Protein AF-0000000077739105 (afdb_homodimer)

Radius of gyration: 24.82 Å; Cα contacts (8 Å, |Δi|>4): 655; chains: 2; bounding box: 40×82×51 Å

Solvent-accessible surface area (backbone atoms only — not comparable to full-atom values): 17088 Å² total; per-residue (Å²): 108,71,56,60,54,50,58,71,55,32,76,40,46,65,47,76,43,49,48,67,56,49,52,49,52,52,51,45,43,70,76,41,66,85,73,63,74,77,61,69,24,71,44,23,32,34,39,35,37,32,40,46,65,91,48,35,47,58,47,50,42,57,53,51,58,24,31,57,45,26,31,34,38,38,38,33,68,50,75,56,76,85,57,73,64,84,69,83,60,64,72,83,64,76,48,70,36,33,50,70,26,31,31,34,39,34,37,45,73,34,65,47,62,68,50,50,45,43,53,52,48,52,49,33,58,48,16,42,51,25,40,36,42,35,33,34,53,60,63,91,44,42,60,61,44,29,56,46,46,51,57,55,38,46,44,36,27,42,10,36,62,28,20,38,42,78,82,107,71,50,57,55,51,59,71,55,33,76,39,45,65,47,75,44,48,48,66,58,48,52,50,51,51,52,43,43,71,76,34,65,92,57,66,73,78,60,69,24,71,46,23,32,35,40,35,38,33,41,46,64,90,49,36,47,56,47,50,43,58,54,51,58,24,31,57,46,26,31,33,39,38,38,33,68,48,77,58,76,85,58,74,64,84,69,82,59,66,72,82,64,77,46,70,35,33,52,71,28,31,30,33,39,32,37,46,74,34,66,49,63,67,50,51,46,42,53,53,48,52,48,33,58,48,16,43,51,23,40,36,40,37,33,35,54,58,64,91,45,42,59,62,42,30,54,48,46,52,57,55,39,47,45,38,26,43,11,36,62,27,20,38,42,78,82

InterPro domains:
  IPR006566 FBD domain [PF08387] (92-135)
  IPR006566 FBD domain [SM00579] (96-167)
  IPR050232 F-box/LRR-repeat protein 13/AtMIF1-like [PTHR31900] (2-160)

Foldseek 3Di:
DVQVVLVVCLQDQAEEEEQVNLVVVVVCCVVPVPDHQRAASARHAEYEYEYELQCCLPSVQSVVLSYLAHAEYEYEYDDPVVVVDPRQHDHDDHHPSLAPHYQYYEYAPQAADRSSVRVLLNSQVRRANHQEYEYAYDYDDVVSVVVRVVSSVPHHGNYPNYDYHYD/DVLVVLVVCLQDQAEEEEQVNLVVVVVCCVVPVVPRQRAASARHQYYEYEYELQCCLPSVQSVVLSYLAHAEYEYEYDDPVVPVDPRAHDHDDHHPSLAPHYQYYEYAPQAADRSSVRVLLNSQVRRANHQEYEYAYDYDDVVSVVVRVVSSVPHHGNYPNYDYHYD

pLDDT: mean 89.95, std 10.49, range [52.28, 98.69]

Secondary structure (DSSP, 8-state):
-HHHHHHHTTT-SEEEE-HHHHHHHHHHHHH-TTT-PPPP-TT--EEEEEEEGGGHHHHHHHHHTT-TT--EEEEEEE--TT--S----------THHHHS--EEEEEEE--HHHHHHHHHHHHHH-TT--EEEEEE----HHHHHHHHHHHHTS--SSTT-EEEE-/-HHHHHHHTTT-SEEEE-HHHHHHHHHHHHHSTTS-PPPP-TT--EEEEEEEGGGHHHHHHHHHHT-TT--EEEEEEE--TT--S----------THHHHS--EEEEEEE--HHHHHHHHHHHHHH-TT--EEEEEE----HHHHHHHHHHHHTS--SSTT-EEEE-

Nearest PDB structures (foldseek):
  8swf-assembly1_F  TM=5.389E-01  e=2.810E-01  Homo sapiens
  7xe0-assembly1_I  TM=4.201E-01  e=3.058E+00  Triticum monococcum
  6xh9-assembly1_A-2  TM=2.964E-01  e=3.642E+00  Staphylococcus aureus
  7vtq-assembly1_B  TM=5.062E-01  e=5.999E-01  Mus musculus
  8swf-assembly1_F  TM=5.186E-01  e=9.087E-01  Homo sapiens

Structure (mmCIF, N/CA/C/O backbone):
data_AF-0000000077739105-model_v1
#
loop_
_entity.id
_entity.type
_entity.pdbx_description
1 polymer 'FBD-associated F-box protein At5g22730-like'
#
loop_
_atom_site.group_PDB
_atom_site.id
_atom_site.type_symbol
_atom_site.label_atom_id
_atom_site.label_alt_id
_atom_site.label_comp_id
_atom_site.label_asym_id
_atom_site.label_entity_id
_atom_site.label_seq_id
_atom_site.pdbx_PDB_ins_code
_atom_site.Cartn_x
_atom_site.Cartn_y
_atom_site.Cartn_z
_atom_site.occupancy
_atom_site.B_iso_or_equiv
_atom_site.auth_seq_id
_atom_site.auth_comp_id
_atom_site.auth_asym_id
_atom_site.auth_atom_id
_atom_site.pdbx_PDB_model_num
ATOM 1 N N . MET A 1 1 ? -12.203 38.344 17.828 1 69.5 1 MET A N 1
ATOM 2 C CA . MET A 1 1 ? -11.781 38.938 16.562 1 69.5 1 MET A CA 1
ATOM 3 C C . MET A 1 1 ? -11.375 37.875 15.57 1 69.5 1 MET A C 1
ATOM 5 O O . MET A 1 1 ? -11.961 37.781 14.492 1 69.5 1 MET A O 1
ATOM 9 N N . VAL A 1 2 ? -10.555 37.031 15.906 1 73.81 2 VAL A N 1
ATOM 10 C CA . VAL A 1 2 ? -10.102 36 14.984 1 73.81 2 VAL A CA 1
ATOM 11 C C . VAL A 1 2 ? -11.258 35.062 14.641 1 73.81 2 VAL A C 1
ATOM 13 O O . VAL A 1 2 ? -11.477 34.75 13.469 1 73.81 2 VAL A O 1
ATOM 16 N N . ARG A 1 3 ? -12.094 34.844 15.555 1 75.19 3 ARG A N 1
ATOM 17 C CA . ARG A 1 3 ? -13.258 33.969 15.375 1 75.19 3 ARG A CA 1
ATOM 18 C C . ARG A 1 3 ? -14.25 34.594 14.398 1 75.19 3 ARG A C 1
ATOM 20 O O . ARG A 1 3 ? -14.836 33.875 13.57 1 75.19 3 ARG A O 1
ATOM 27 N N . ASP A 1 4 ? -14.453 35.875 14.547 1 79.12 4 ASP A N 1
ATOM 28 C CA . ASP A 1 4 ? -15.391 36.562 13.656 1 79.12 4 ASP A CA 1
ATOM 29 C C . ASP A 1 4 ? -14.93 36.5 12.203 1 79.12 4 ASP A C 1
ATOM 31 O O . ASP A 1 4 ? -15.75 36.344 11.297 1 79.12 4 ASP A O 1
ATOM 35 N N . PHE A 1 5 ? -13.641 36.656 12.094 1 81.69 5 PHE A N 1
ATOM 36 C CA . PHE A 1 5 ? -13.086 36.531 10.75 1 81.69 5 PHE A CA 1
ATOM 37 C C . PHE A 1 5 ? -13.359 35.156 10.148 1 81.69 5 PHE A C 1
ATOM 39 O O . PHE A 1 5 ? -13.898 35.062 9.039 1 81.69 5 PHE A O 1
ATOM 46 N N . PHE A 1 6 ? -13.109 34.125 10.852 1 84 6 PHE A N 1
ATOM 47 C CA . PHE A 1 6 ? -13.25 32.781 10.336 1 84 6 PHE A CA 1
ATOM 48 C C . PHE A 1 6 ? -14.719 32.406 10.141 1 84 6 PHE A C 1
ATOM 50 O O . PHE A 1 6 ? -15.062 31.688 9.211 1 84 6 PHE A O 1
ATOM 57 N N . ASN A 1 7 ? -15.586 32.969 10.906 1 82.88 7 ASN A N 1
ATOM 58 C CA . ASN A 1 7 ? -17.016 32.781 10.711 1 82.88 7 ASN A CA 1
ATOM 59 C C . ASN A 1 7 ? -17.516 33.406 9.414 1 82.88 7 ASN A C 1
ATOM 61 O O . ASN A 1 7 ? -18.375 32.844 8.734 1 82.88 7 ASN A O 1
ATOM 65 N N . SER A 1 8 ? -16.875 34.469 9.078 1 85.06 8 SER A N 1
ATOM 66 C CA . SER A 1 8 ? -17.297 35.188 7.895 1 85.06 8 SER A CA 1
ATOM 67 C C . SER A 1 8 ? -16.922 34.469 6.613 1 85.06 8 SER A C 1
ATOM 69 O O . SER A 1 8 ? -17.578 34.625 5.578 1 85.06 8 SER A O 1
ATOM 71 N N . ILE A 1 9 ? -15.93 33.594 6.707 1 86.19 9 ILE A N 1
ATOM 72 C CA . ILE A 1 9 ? -15.492 32.906 5.492 1 86.19 9 ILE A CA 1
ATOM 73 C C . ILE A 1 9 ? -15.891 31.422 5.555 1 86.19 9 ILE A C 1
ATOM 75 O O . ILE A 1 9 ? -15.367 30.609 4.801 1 86.19 9 ILE A O 1
ATOM 79 N N . SER A 1 10 ? -16.75 31.109 6.441 1 82.81 10 SER A N 1
ATOM 80 C CA . SER A 1 10 ? -17.109 29.719 6.668 1 82.81 10 SER A CA 1
ATOM 81 C C . SER A 1 10 ? -17.875 29.141 5.48 1 82.81 10 SER A C 1
ATOM 83 O O . SER A 1 10 ? -18.016 27.922 5.359 1 82.81 10 SER A O 1
ATOM 85 N N . GLY A 1 11 ? -18.219 29.922 4.496 1 86 11 GLY A N 1
ATOM 86 C CA . GLY A 1 11 ? -19.016 29.484 3.363 1 86 11 GLY A CA 1
ATOM 87 C C . GLY A 1 11 ? -18.172 29.125 2.15 1 86 11 GLY A C 1
ATOM 88 O O . GLY A 1 11 ? -18.719 28.672 1.133 1 86 11 GLY A O 1
ATOM 89 N N . VAL A 1 12 ? -16.875 29.234 2.24 1 91.31 12 VAL A N 1
ATOM 90 C CA . VAL A 1 12 ? -16 29 1.094 1 91.31 12 VAL A CA 1
ATOM 91 C C . VAL A 1 12 ? -15.883 27.484 0.844 1 91.31 12 VAL A C 1
ATOM 93 O O . VAL A 1 12 ? -16.156 26.688 1.737 1 91.31 12 VAL A O 1
ATOM 96 N N . SER A 1 13 ? -15.633 27.156 -0.399 1 95.38 13 SER A N 1
ATOM 97 C CA . SER A 1 13 ? -15.5 25.75 -0.764 1 95.38 13 SER A CA 1
ATOM 98 C C . SER A 1 13 ? -14.039 25.359 -0.902 1 95.38 13 SER A C 1
ATOM 100 O O . SER A 1 13 ? -13.711 24.172 -0.891 1 95.38 13 SER A O 1
ATOM 102 N N . GLU A 1 14 ? -13.188 26.328 -1.132 1 97.44 14 GLU A N 1
ATOM 103 C CA . GLU A 1 14 ? -11.75 26.125 -1.209 1 97.44 14 GLU A CA 1
ATOM 104 C C . GLU A 1 14 ? -11 27.078 -0.286 1 97.44 14 GLU A C 1
ATOM 106 O O . GLU A 1 14 ? -11.359 28.266 -0.184 1 97.44 14 GLU A O 1
ATOM 111 N N . MET A 1 15 ? -9.992 26.578 0.363 1 96.19 15 MET A N 1
ATOM 112 C CA . MET A 1 15 ? -9.25 27.406 1.312 1 96.19 15 MET A CA 1
ATOM 113 C C . MET A 1 15 ? -7.758 27.109 1.245 1 96.19 15 MET A C 1
ATOM 115 O O . MET A 1 15 ? -7.355 25.984 0.968 1 96.19 15 MET A O 1
ATOM 119 N N . LYS A 1 16 ? -7.012 28.141 1.376 1 97 16 LYS A N 1
ATOM 120 C CA . LYS A 1 16 ? -5.566 28.031 1.561 1 97 16 LYS A CA 1
ATOM 121 C C . LYS A 1 16 ? -5.133 28.672 2.879 1 97 16 LYS A C 1
ATOM 123 O O . LYS A 1 16 ? -5.504 29.797 3.18 1 97 16 LYS A O 1
ATOM 128 N N . ILE A 1 17 ? -4.363 27.938 3.697 1 95.62 17 ILE A N 1
ATOM 129 C CA . ILE A 1 17 ? -3.904 28.438 4.988 1 95.62 17 ILE A CA 1
ATOM 130 C C . ILE A 1 17 ? -2.379 28.5 5.004 1 95.62 17 ILE A C 1
ATOM 132 O O . ILE A 1 17 ? -1.707 27.5 4.762 1 95.62 17 ILE A O 1
ATOM 136 N N . SER A 1 18 ? -1.867 29.625 5.262 1 94.19 18 SER A N 1
ATOM 137 C CA . SER A 1 18 ? -0.423 29.828 5.246 1 94.19 18 SER A CA 1
ATOM 138 C C . SER A 1 18 ? 0.219 29.328 6.539 1 94.19 18 SER A C 1
ATOM 140 O O . SER A 1 18 ? -0.47 29.125 7.539 1 94.19 18 SER A O 1
ATOM 142 N N . LEU A 1 19 ? 1.538 29.312 6.496 1 93.81 19 LEU A N 1
ATOM 143 C CA . LEU A 1 19 ? 2.322 28.953 7.672 1 93.81 19 LEU A CA 1
ATOM 144 C C . LEU A 1 19 ? 2.104 29.969 8.797 1 93.81 19 LEU A C 1
ATOM 146 O O . LEU A 1 19 ? 1.965 29.578 9.961 1 93.81 19 LEU A O 1
ATOM 150 N N . TYR A 1 20 ? 2.016 31.219 8.414 1 91.19 20 TYR A N 1
ATOM 151 C CA . TYR A 1 20 ? 1.845 32.281 9.391 1 91.19 20 TYR A CA 1
ATOM 152 C C . TYR A 1 20 ? 0.516 32.156 10.125 1 91.19 20 TYR A C 1
ATOM 154 O O . TYR A 1 20 ? 0.448 32.344 11.336 1 91.19 20 TYR A O 1
ATOM 162 N N . THR A 1 21 ? -0.479 31.859 9.367 1 91.06 21 THR A N 1
ATOM 163 C CA . THR A 1 21 ? -1.791 31.672 9.984 1 91.06 21 THR A CA 1
ATOM 164 C C . THR A 1 21 ? -1.784 30.5 10.945 1 91.06 21 THR A C 1
ATOM 166 O O . THR A 1 21 ? -2.344 30.578 12.039 1 91.06 21 THR A O 1
ATOM 169 N N . ILE A 1 22 ? -1.157 29.375 10.625 1 92.12 22 ILE A N 1
ATOM 170 C CA . ILE A 1 22 ? -1.061 28.203 11.484 1 92.12 22 ILE A CA 1
ATOM 171 C C . ILE A 1 22 ? -0.322 28.562 12.766 1 92.12 22 ILE A C 1
ATOM 173 O O . ILE A 1 22 ? -0.75 28.188 13.859 1 92.12 22 ILE A O 1
ATOM 177 N N . GLU A 1 23 ? 0.735 29.297 12.672 1 88.94 23 GLU A N 1
ATOM 178 C CA . GLU A 1 23 ? 1.506 29.703 13.844 1 88.94 23 GLU A CA 1
ATOM 179 C C . GLU A 1 23 ? 0.686 30.625 14.75 1 88.94 23 GLU A C 1
ATOM 181 O O . GLU A 1 23 ? 0.76 30.516 15.977 1 88.94 23 GLU A O 1
ATOM 186 N N . PHE A 1 24 ? 0.032 31.469 14.07 1 88.69 24 PHE A N 1
ATOM 187 C CA . PHE A 1 24 ? -0.846 32.344 14.828 1 88.69 24 PHE A CA 1
ATOM 188 C C . PHE A 1 24 ? -1.885 31.562 15.602 1 88.69 24 PHE A C 1
ATOM 190 O O . PHE A 1 24 ? -2.096 31.797 16.797 1 88.69 24 PHE A O 1
ATOM 197 N N . LEU A 1 25 ? -2.543 30.594 14.961 1 88.19 25 LEU A N 1
ATOM 198 C CA . LEU A 1 25 ? -3.557 29.766 15.602 1 88.19 25 LEU A CA 1
ATOM 199 C C . LEU A 1 25 ? -2.955 28.953 16.734 1 88.19 25 LEU A C 1
ATOM 201 O O . LEU A 1 25 ? -3.58 28.797 17.797 1 88.19 25 LEU A O 1
ATOM 205 N N . ASP A 1 26 ? -1.801 28.453 16.547 1 88.38 26 ASP A N 1
ATOM 206 C CA . ASP A 1 26 ? -1.108 27.688 17.578 1 88.38 26 ASP A CA 1
ATOM 207 C C . ASP A 1 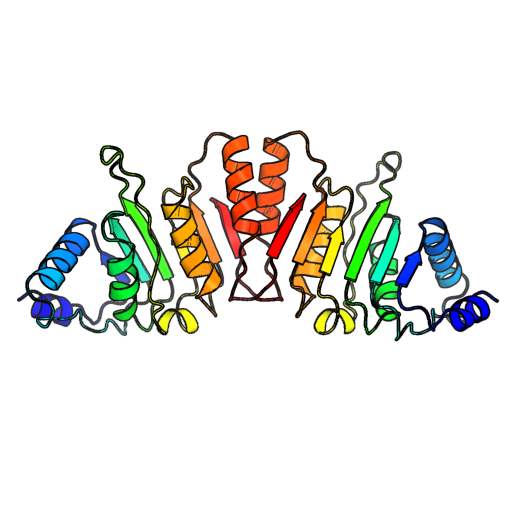26 ? -0.849 28.547 18.812 1 88.38 26 ASP A C 1
ATOM 209 O O . ASP A 1 26 ? -1.105 28.109 19.938 1 88.38 26 ASP A O 1
ATOM 213 N N . ASN A 1 27 ? -0.314 29.75 18.594 1 86.25 27 ASN A N 1
ATOM 214 C CA . ASN A 1 27 ? -0.04 30.672 19.688 1 86.25 27 ASN A CA 1
ATOM 215 C C . ASN A 1 27 ? -1.314 31.031 20.453 1 86.25 27 ASN A C 1
ATOM 217 O O . ASN A 1 27 ? -1.321 31.062 21.672 1 86.25 27 ASN A O 1
ATOM 221 N N . ASN A 1 28 ? -2.316 31.297 19.703 1 83.88 28 ASN A N 1
ATOM 222 C CA . ASN A 1 28 ? -3.596 31.641 20.312 1 83.88 28 ASN A CA 1
ATOM 223 C C . ASN A 1 28 ? -4.141 30.484 21.156 1 83.88 28 ASN A C 1
ATOM 225 O O . ASN A 1 28 ? -4.664 30.719 22.25 1 83.88 28 ASN A O 1
ATOM 229 N N . ASN A 1 29 ? -4.059 29.266 20.672 1 80.44 29 ASN A N 1
ATOM 230 C CA . ASN A 1 29 ? -4.523 28.094 21.406 1 80.44 29 ASN A CA 1
ATOM 231 C C . ASN A 1 29 ? -3.732 27.875 22.688 1 80.44 29 ASN A C 1
ATOM 233 O O . ASN A 1 29 ? -4.277 27.406 23.688 1 80.44 29 ASN A O 1
ATOM 237 N N . ARG A 1 30 ? -2.467 28.219 22.656 1 81.19 30 ARG A N 1
ATOM 238 C CA . ARG A 1 30 ? -1.615 28.031 23.812 1 81.19 30 ARG A CA 1
ATOM 239 C C . ARG A 1 30 ? -1.882 29.094 24.875 1 81.19 30 ARG A C 1
ATOM 241 O O . ARG A 1 30 ? -1.913 28.797 26.078 1 81.19 30 ARG A O 1
ATOM 248 N N . VAL A 1 31 ? -2.104 30.297 24.375 1 80.56 31 VAL A N 1
ATOM 249 C CA . VAL A 1 31 ? -2.262 31.422 25.281 1 80.56 31 VAL A CA 1
ATOM 250 C C . VAL A 1 31 ? -3.707 31.5 25.766 1 80.56 31 VAL A C 1
ATOM 252 O O . VAL A 1 31 ? -3.959 31.812 26.938 1 80.56 31 VAL A O 1
ATOM 255 N N . TYR A 1 32 ? -4.652 31.172 24.875 1 76.81 32 TYR A N 1
ATOM 256 C CA . TYR A 1 32 ? -6.074 31.234 25.188 1 76.81 32 TYR A CA 1
ATOM 257 C C . TYR A 1 32 ? -6.781 29.938 24.828 1 76.81 32 TYR A C 1
ATOM 259 O O . TYR A 1 32 ? -7.578 29.906 23.875 1 76.81 32 TYR A O 1
ATOM 267 N N . PRO A 1 33 ? -6.535 28.781 25.453 1 64.69 33 PRO A N 1
ATOM 268 C CA . PRO A 1 33 ? -7.043 27.469 25.047 1 64.69 33 PRO A CA 1
ATOM 269 C C . PRO A 1 33 ? -8.562 27.453 24.891 1 64.69 33 PRO A C 1
ATOM 271 O O . PRO A 1 33 ? -9.086 26.703 24.062 1 64.69 33 PRO A O 1
ATOM 274 N N . SER A 1 34 ? -9.367 28.031 25.75 1 60.16 34 SER A N 1
ATOM 275 C CA . SER A 1 34 ? -10.82 27.922 25.797 1 60.16 34 SER A CA 1
ATOM 276 C C . SER A 1 34 ? -11.477 28.969 24.891 1 60.16 34 SER A C 1
ATOM 278 O O . SER A 1 34 ? -12.688 28.922 24.672 1 60.16 34 SER A O 1
ATOM 280 N N . TYR A 1 35 ? -10.828 29.875 24.422 1 55.16 35 TYR A N 1
ATOM 281 C CA . TYR A 1 35 ? -11.617 31.031 24.047 1 55.16 35 TYR A CA 1
ATOM 282 C C . TYR A 1 35 ? -11.844 31.078 22.547 1 55.16 35 TYR A C 1
ATOM 284 O O . TYR A 1 35 ? -12.867 31.594 22.078 1 55.16 35 TYR A O 1
ATOM 292 N N . ASP A 1 36 ? -11.227 30.172 21.656 1 62.84 36 ASP A N 1
ATOM 293 C CA . ASP A 1 36 ? -11.586 30.516 20.281 1 62.84 36 ASP A CA 1
ATOM 294 C C . ASP A 1 36 ? -11.242 29.375 19.312 1 62.84 36 ASP A C 1
ATOM 296 O O . ASP A 1 36 ? -10.336 29.516 18.484 1 62.84 36 ASP A O 1
ATOM 300 N N . PRO A 1 37 ? -12.117 28.312 19.5 1 71.94 37 PRO A N 1
ATOM 301 C CA . PRO A 1 37 ? -11.844 27.25 18.531 1 71.94 37 PRO A CA 1
ATOM 302 C C . PRO A 1 37 ? -12.25 27.625 17.109 1 71.94 37 PRO A C 1
ATOM 304 O O . PRO A 1 37 ? -13.141 28.469 16.922 1 71.94 37 PRO A O 1
ATOM 307 N N . LEU A 1 38 ? -11.461 27.203 16.047 1 81.88 38 LEU A N 1
ATOM 308 C CA . LEU A 1 38 ? -11.836 27.375 14.648 1 81.88 38 LEU A CA 1
ATOM 309 C C . LEU A 1 38 ? -13.25 26.875 14.398 1 81.88 38 LEU A C 1
ATOM 311 O O . LEU A 1 38 ? -13.672 25.859 14.969 1 81.88 38 LEU A O 1
ATOM 315 N N . PRO A 1 39 ? -14.062 27.734 13.734 1 85.12 39 PRO A N 1
ATOM 316 C CA . PRO A 1 39 ? -15.375 27.219 13.359 1 85.12 39 PRO A CA 1
ATOM 317 C C . PRO A 1 39 ? -15.289 25.984 12.461 1 85.12 39 PRO A C 1
ATOM 319 O O . PRO A 1 39 ? -14.195 25.625 12.016 1 85.12 39 PRO A O 1
ATOM 322 N N . GLN A 1 40 ? -16.422 25.359 12.312 1 90.19 40 GLN A N 1
ATOM 323 C CA . GLN A 1 40 ? -16.516 24.25 11.367 1 90.19 40 GLN A CA 1
ATOM 324 C C . GLN A 1 40 ? -16.688 24.75 9.938 1 90.19 40 GLN A C 1
ATOM 326 O O . GLN A 1 40 ? -17.609 25.516 9.648 1 90.19 40 GLN A O 1
ATOM 331 N N . PHE A 1 41 ? -15.781 24.359 9.07 1 93.25 41 PHE A N 1
ATOM 332 C CA . PHE A 1 41 ? -15.867 24.703 7.656 1 93.25 41 PHE A CA 1
ATOM 333 C C . PHE A 1 41 ? -16.547 23.578 6.867 1 93.25 41 PHE A C 1
ATOM 335 O O . PHE A 1 41 ? -15.875 22.812 6.172 1 93.25 41 PHE A O 1
ATOM 342 N N . CYS A 1 42 ? -17.891 23.609 6.875 1 93.5 42 CYS A N 1
ATOM 343 C CA . CYS A 1 42 ? -18.672 22.5 6.348 1 93.5 42 CYS A CA 1
ATOM 344 C C . CYS A 1 42 ? -18.75 22.547 4.828 1 93.5 42 CYS A C 1
ATOM 346 O O . CYS A 1 42 ? -19.156 21.578 4.188 1 93.5 42 CYS A O 1
ATOM 348 N N . ASN A 1 43 ? -18.25 23.594 4.336 1 94.44 43 ASN A N 1
ATOM 349 C CA . ASN A 1 43 ? -18.375 23.75 2.891 1 94.44 43 ASN A CA 1
ATOM 350 C C . ASN A 1 43 ? -17.047 23.547 2.18 1 94.44 43 ASN A C 1
ATOM 352 O O . ASN A 1 43 ? -17 23.422 0.954 1 94.44 43 ASN A O 1
ATOM 356 N N . VAL A 1 44 ? -15.969 23.547 2.93 1 96 44 VAL A N 1
ATOM 357 C CA . VAL A 1 44 ? -14.641 23.453 2.32 1 96 44 VAL A CA 1
ATOM 358 C C . VAL A 1 44 ? -14.375 22.016 1.871 1 96 44 VAL A C 1
ATOM 360 O O . VAL A 1 44 ? -14.375 21.094 2.689 1 96 44 VAL A O 1
ATOM 363 N N . SER A 1 45 ? -14.164 21.875 0.636 1 97.38 45 SER A N 1
ATOM 364 C CA . SER A 1 45 ? -13.875 20.562 0.084 1 97.38 45 SER A CA 1
ATOM 365 C C . SER A 1 45 ? -12.398 20.422 -0.284 1 97.38 45 SER A C 1
ATOM 367 O O . SER A 1 45 ? -11.883 19.312 -0.429 1 97.38 45 SER A O 1
ATOM 369 N N . THR A 1 46 ? -11.734 21.547 -0.575 1 98.19 46 THR A N 1
ATOM 370 C CA . THR A 1 46 ? -10.32 21.547 -0.936 1 98.19 46 THR A CA 1
ATOM 371 C C . THR A 1 46 ? -9.531 22.469 -0.012 1 98.19 46 THR A C 1
ATOM 373 O O . THR A 1 46 ? -9.883 23.641 0.145 1 98.19 46 THR A O 1
ATOM 376 N N . LEU A 1 47 ? -8.5 21.984 0.609 1 98.12 47 LEU A N 1
ATOM 377 C CA . LEU A 1 47 ? -7.68 22.75 1.551 1 98.12 47 LEU A CA 1
ATOM 378 C C . LEU A 1 47 ? -6.203 22.641 1.191 1 98.12 47 LEU A C 1
ATOM 380 O O . LEU A 1 47 ? -5.707 21.547 0.899 1 98.12 47 LEU A O 1
ATOM 384 N N . LYS A 1 48 ? -5.57 23.672 1.056 1 98.38 48 LYS A N 1
ATOM 385 C CA . LYS A 1 48 ? -4.113 23.75 0.978 1 98.38 48 LYS A CA 1
ATOM 386 C C . LYS A 1 48 ? -3.529 24.375 2.24 1 98.38 48 LYS A C 1
ATOM 388 O O . LYS A 1 48 ? -3.99 25.438 2.688 1 98.38 48 LYS A O 1
ATOM 393 N N . VAL A 1 49 ? -2.557 23.734 2.807 1 98.06 49 VAL A N 1
ATOM 394 C CA . VAL A 1 49 ? -2.057 24.25 4.074 1 98.06 49 VAL A CA 1
ATOM 395 C C . VAL A 1 49 ? -0.555 24 4.18 1 98.06 49 VAL A C 1
ATOM 397 O O . VAL A 1 49 ? -0.056 22.969 3.717 1 98.06 49 VAL A O 1
ATOM 400 N N . THR A 1 50 ? 0.175 24.922 4.73 1 96.69 50 THR A N 1
ATOM 401 C CA . THR A 1 50 ? 1.569 24.75 5.125 1 96.69 50 THR A CA 1
ATOM 402 C C . THR A 1 50 ? 1.696 24.672 6.641 1 96.69 50 THR A C 1
ATOM 404 O O . THR A 1 50 ? 1.259 25.578 7.355 1 96.69 50 THR A O 1
ATOM 407 N N . PHE A 1 51 ? 2.287 23.578 7.176 1 95.06 51 PHE A N 1
ATOM 408 C CA . PHE A 1 51 ? 2.477 23.375 8.609 1 95.06 51 PHE A CA 1
ATOM 409 C C . PHE A 1 51 ? 3.928 23.625 9 1 95.06 51 PHE A C 1
ATOM 411 O O . PHE A 1 51 ? 4.84 23.422 8.195 1 95.06 51 PHE A O 1
ATOM 418 N N . SER A 1 52 ? 4.02 24.031 10.234 1 90 52 SER A N 1
ATOM 419 C CA . SER A 1 52 ? 5.328 23.938 10.867 1 90 52 SER A CA 1
ATOM 420 C C . SER A 1 52 ? 5.562 22.547 11.453 1 90 52 SER A C 1
ATOM 422 O O . SER A 1 52 ? 4.652 21.953 12.039 1 90 52 SER A O 1
ATOM 424 N N . VAL A 1 53 ? 6.793 22.094 11.352 1 90.62 53 VAL A N 1
ATOM 425 C CA . VAL A 1 53 ? 7.129 20.781 11.883 1 90.62 53 VAL A CA 1
ATOM 426 C C . VAL A 1 53 ? 7.059 20.797 13.406 1 90.62 53 VAL A C 1
ATOM 428 O O . VAL A 1 53 ? 6.703 19.797 14.039 1 90.62 53 VAL A O 1
ATOM 431 N N . SER A 1 54 ? 7.324 21.922 14.031 1 86.75 54 SER A N 1
ATOM 432 C CA . SER A 1 54 ? 7.453 22.031 15.477 1 86.75 54 SER A CA 1
ATOM 433 C C . SER A 1 54 ? 6.113 21.828 16.172 1 86.75 54 SER A C 1
ATOM 435 O O . SER A 1 54 ? 6.066 21.406 17.328 1 86.75 54 SER A O 1
ATOM 437 N N . ASN A 1 55 ? 5.07 22.094 15.5 1 88.38 55 ASN A N 1
ATOM 438 C CA . ASN A 1 55 ? 3.762 21.938 16.125 1 88.38 55 ASN A CA 1
ATOM 439 C C . ASN A 1 55 ? 2.842 21.047 15.297 1 88.38 55 ASN A C 1
ATOM 441 O O . ASN A 1 55 ? 1.623 21.062 15.477 1 88.38 55 ASN A O 1
ATOM 445 N N . LEU A 1 56 ? 3.381 20.312 14.422 1 93.25 56 LEU A N 1
ATOM 446 C CA . LEU A 1 56 ? 2.646 19.516 13.445 1 93.25 56 LEU A CA 1
ATOM 447 C C . LEU A 1 56 ? 1.748 18.5 14.148 1 93.25 56 LEU A C 1
ATOM 449 O O . LEU A 1 56 ? 0.578 18.344 13.789 1 93.25 56 LEU A O 1
ATOM 453 N N . ASP A 1 57 ? 2.232 17.797 15.148 1 92.62 57 ASP A N 1
ATOM 454 C CA . ASP A 1 57 ? 1.53 16.703 15.828 1 92.62 57 ASP A CA 1
ATOM 455 C C . ASP A 1 57 ? 0.268 17.219 16.516 1 92.62 57 ASP A C 1
ATOM 457 O O . ASP A 1 57 ? -0.693 16.469 16.703 1 92.62 57 ASP A O 1
ATOM 461 N N . ARG A 1 58 ? 0.254 18.484 16.828 1 89.69 58 ARG A N 1
ATOM 462 C CA . ARG A 1 58 ? -0.908 19.078 17.484 1 89.69 58 ARG A CA 1
ATOM 463 C C . ARG A 1 58 ? -1.795 19.797 16.469 1 89.69 58 ARG A C 1
ATOM 465 O O . ARG A 1 58 ? -3.016 19.609 16.469 1 89.69 58 ARG A O 1
ATOM 472 N N . MET A 1 59 ? -1.17 20.484 15.625 1 92.38 59 MET A N 1
ATOM 473 C CA . MET A 1 59 ? -1.916 21.422 14.789 1 92.38 59 MET A CA 1
ATOM 474 C C . MET A 1 59 ? -2.633 20.688 13.656 1 92.38 59 MET A C 1
ATOM 476 O O . MET A 1 59 ? -3.746 21.062 13.281 1 92.38 59 MET A O 1
ATOM 480 N N . MET A 1 60 ? -2.043 19.656 13.156 1 95.44 60 MET A N 1
ATOM 481 C CA . MET A 1 60 ? -2.648 19 12 1 95.44 60 MET A CA 1
ATOM 482 C C . MET A 1 60 ? -3.955 18.312 12.391 1 95.44 60 MET A C 1
ATOM 484 O O . MET A 1 60 ? -5.008 18.609 11.82 1 95.44 60 MET A O 1
ATOM 488 N N . PRO A 1 61 ? -3.98 17.453 13.453 1 95.5 61 PRO A N 1
ATOM 489 C CA . PRO A 1 61 ? -5.258 16.844 13.836 1 95.5 61 PRO A CA 1
ATOM 490 C C . PRO A 1 61 ? -6.301 17.891 14.242 1 95.5 61 PRO A C 1
ATOM 492 O O . PRO A 1 61 ? -7.477 17.766 13.883 1 95.5 61 PRO A O 1
ATOM 495 N N . THR A 1 62 ? -5.863 18.875 14.93 1 91.75 62 THR A N 1
ATOM 496 C CA . THR A 1 62 ? -6.77 19.922 15.391 1 91.75 62 THR A CA 1
ATOM 497 C C . THR A 1 62 ? -7.383 20.672 14.211 1 91.75 62 THR A C 1
ATOM 499 O O . THR A 1 62 ? -8.594 20.922 14.188 1 91.75 62 THR A O 1
ATOM 502 N N . LEU A 1 63 ? -6.574 21.031 13.305 1 94.44 63 LEU A N 1
ATOM 503 C CA . LEU A 1 63 ? -7.055 21.75 12.133 1 94.44 63 LEU A CA 1
ATOM 504 C C . LEU A 1 63 ? -8.047 20.906 11.344 1 94.44 63 LEU A C 1
ATOM 506 O O . LEU A 1 63 ? -9.109 21.406 10.938 1 94.44 63 LEU A O 1
ATOM 510 N N . LEU A 1 64 ? -7.719 19.656 11.086 1 96 64 LEU A N 1
ATOM 511 C CA . LEU A 1 64 ? -8.547 18.781 10.281 1 96 64 LEU A CA 1
ATOM 512 C C . LEU A 1 64 ? -9.938 18.609 10.898 1 96 64 LEU A C 1
ATOM 514 O O . LEU A 1 64 ? -10.922 18.438 10.18 1 96 64 LEU A O 1
ATOM 518 N N . GLU A 1 65 ? -10.086 18.75 12.188 1 93.94 65 GLU A N 1
ATOM 519 C CA . GLU A 1 65 ? -11.367 18.656 12.875 1 93.94 65 GLU A CA 1
ATOM 520 C C . GLU A 1 65 ? -12.32 19.75 12.414 1 93.94 65 GLU A C 1
ATOM 522 O O . GLU A 1 65 ? -13.539 19.609 12.508 1 93.94 65 GLU A O 1
ATOM 527 N N . SER A 1 66 ? -11.773 20.781 11.953 1 93.12 66 SER A N 1
ATOM 528 C CA . SER A 1 66 ? -12.586 21.938 11.555 1 93.12 66 SER A CA 1
ATOM 529 C C . SER A 1 66 ? -13.078 21.781 10.117 1 93.12 66 SER A C 1
ATOM 531 O O . SER A 1 66 ? -13.859 22.609 9.633 1 93.12 66 SER A O 1
ATOM 533 N N . PHE A 1 67 ? -12.672 20.734 9.453 1 95.44 67 PHE A N 1
ATOM 534 C CA . PHE A 1 67 ? -13.062 20.5 8.062 1 95.44 67 PHE A CA 1
ATOM 535 C C . PHE A 1 67 ? -13.734 19.141 7.898 1 95.44 67 PHE A C 1
ATOM 537 O O . PHE A 1 67 ? -13.156 18.234 7.293 1 95.44 67 PHE A O 1
ATOM 544 N N . PRO A 1 68 ? -14.961 19.031 8.32 1 94.75 68 PRO A N 1
ATOM 545 C CA . PRO A 1 68 ? -15.617 17.719 8.367 1 94.75 68 PRO A CA 1
ATOM 546 C C . PRO A 1 68 ? -15.93 17.172 6.977 1 94.75 68 PRO A C 1
ATOM 548 O O . PRO A 1 68 ? -16.125 15.969 6.816 1 94.75 68 PRO A O 1
ATOM 551 N N . LYS A 1 69 ? -15.898 18 5.906 1 96.19 69 LYS A N 1
ATOM 552 C CA . LYS A 1 69 ? -16.281 17.547 4.574 1 96.19 69 LYS A CA 1
ATOM 553 C C . LYS A 1 69 ? -15.117 17.688 3.594 1 96.19 69 LYS A C 1
ATOM 555 O O . LYS A 1 69 ? -15.328 17.75 2.381 1 96.19 69 LYS A O 1
ATOM 560 N N . LEU A 1 70 ? -13.945 17.703 4.102 1 97.88 70 LEU A N 1
ATOM 561 C CA . LEU A 1 70 ? -12.742 17.891 3.299 1 97.88 70 LEU A CA 1
ATOM 562 C C . LEU A 1 70 ? -12.516 16.688 2.371 1 97.88 70 LEU A C 1
ATOM 564 O O . LEU A 1 70 ? -12.43 15.555 2.828 1 97.88 70 LEU A O 1
ATOM 568 N N . LYS A 1 71 ? -12.438 16.922 1.079 1 98.31 71 LYS A N 1
ATOM 569 C CA . LYS A 1 71 ? -12.242 15.852 0.097 1 98.31 71 LYS A CA 1
ATOM 570 C C . LYS A 1 71 ? -10.797 15.805 -0.384 1 98.31 71 LYS A C 1
ATOM 572 O O . LYS A 1 71 ? -10.258 14.727 -0.653 1 98.31 71 LYS A O 1
ATOM 577 N N . SER A 1 72 ? -10.227 17.016 -0.502 1 98.69 72 SER A N 1
ATOM 578 C CA . SER A 1 72 ? -8.875 17.125 -1.056 1 98.69 72 SER A CA 1
ATOM 579 C C . SER A 1 72 ? -7.992 18 -0.167 1 98.69 72 SER A C 1
ATOM 581 O O . SER A 1 72 ? -8.352 19.141 0.154 1 98.69 72 SER A O 1
ATOM 583 N N . LEU A 1 73 ? -6.855 17.5 0.232 1 98.69 73 LEU A N 1
ATOM 584 C CA . LEU A 1 73 ? -5.898 18.188 1.087 1 98.69 73 LEU A CA 1
ATOM 585 C C . LEU A 1 73 ? -4.52 18.234 0.436 1 98.69 73 LEU A C 1
ATOM 587 O O . LEU A 1 73 ? -4 17.203 -0.002 1 98.69 73 LEU A O 1
ATOM 591 N N . VAL A 1 74 ? -3.986 19.359 0.258 1 98.62 74 VAL A N 1
ATOM 592 C CA . VAL A 1 74 ? -2.592 19.531 -0.131 1 98.62 74 VAL A CA 1
ATOM 593 C C . VAL A 1 74 ? -1.802 20.125 1.033 1 98.62 74 VAL A C 1
ATOM 595 O O . VAL A 1 74 ? -2.123 21.219 1.521 1 98.62 74 VAL A O 1
ATOM 598 N N . LEU A 1 75 ? -0.842 19.406 1.526 1 97.5 75 LEU A N 1
ATOM 599 C CA . LEU A 1 75 ? -0.091 19.922 2.662 1 97.5 75 LEU A CA 1
ATOM 600 C C . LEU A 1 75 ? 1.392 20.047 2.326 1 97.5 75 LEU A C 1
ATOM 602 O O . LEU A 1 75 ? 1.907 19.281 1.502 1 97.5 75 LEU A O 1
ATOM 606 N N . LYS A 1 76 ? 1.998 21.047 2.859 1 96.19 76 LYS A N 1
ATOM 607 C CA . LYS A 1 76 ? 3.436 21.297 2.816 1 96.19 76 LYS A CA 1
ATOM 608 C C . LYS A 1 76 ? 4.004 21.469 4.223 1 96.19 76 LYS A C 1
ATOM 610 O O . LYS A 1 76 ? 3.367 22.062 5.09 1 96.19 76 LYS A O 1
ATOM 615 N N . LEU A 1 77 ? 5.141 20.828 4.438 1 93.69 77 LEU A N 1
ATOM 616 C CA . LEU A 1 77 ? 5.828 20.969 5.719 1 93.69 77 LEU A CA 1
ATOM 617 C C . LEU A 1 77 ? 6.973 21.969 5.613 1 93.69 77 LEU A C 1
ATOM 619 O O . LEU A 1 77 ? 7.797 21.875 4.699 1 93.69 77 LEU A O 1
ATOM 623 N N . ASP A 1 78 ? 6.879 22.906 6.418 1 86.94 78 ASP A N 1
ATOM 624 C CA . ASP A 1 78 ? 7.977 23.875 6.484 1 86.94 78 ASP A CA 1
ATOM 625 C C . ASP A 1 78 ? 9.102 23.359 7.379 1 86.94 78 ASP A C 1
ATOM 627 O O . ASP A 1 78 ? 8.953 23.297 8.602 1 86.94 78 ASP A O 1
ATOM 631 N N . TYR A 1 79 ? 10.016 22.719 6.648 1 71.62 79 TYR A N 1
ATOM 632 C CA . TYR A 1 79 ? 11.188 22.203 7.348 1 71.62 79 TYR A CA 1
ATOM 633 C C . TYR A 1 79 ? 12.227 23.312 7.531 1 71.62 79 TYR A C 1
ATOM 635 O O . TYR A 1 79 ? 12.586 24 6.574 1 71.62 79 TYR A O 1
ATOM 643 N N . ASP A 1 80 ? 12.352 23.812 8.688 1 62.84 80 ASP A N 1
ATOM 644 C CA . ASP A 1 80 ? 13.461 24.719 8.992 1 62.84 80 ASP A CA 1
ATOM 645 C C . ASP A 1 80 ? 14.742 23.938 9.266 1 62.84 80 ASP A C 1
ATOM 647 O O . ASP A 1 80 ? 14.891 23.328 10.328 1 62.84 80 ASP A O 1
ATOM 651 N N . PRO A 1 81 ? 15.539 23.719 8.195 1 57.97 81 PRO A N 1
ATOM 652 C CA . PRO A 1 81 ? 16.781 22.969 8.359 1 57.97 81 PRO A CA 1
ATOM 653 C C . PRO A 1 81 ? 17.609 23.438 9.555 1 57.97 81 PRO A C 1
ATOM 655 O O . PRO A 1 81 ? 18.453 22.703 10.062 1 57.97 81 PRO A O 1
ATOM 658 N N . SER A 1 82 ? 17.547 24.734 9.781 1 55.16 82 SER A N 1
ATOM 659 C CA . SER A 1 82 ? 18.328 25.281 10.891 1 55.16 82 SER A CA 1
ATOM 660 C C . SER A 1 82 ? 17.906 24.672 12.219 1 55.16 82 SER A C 1
ATOM 662 O O . SER A 1 82 ? 18.641 24.734 13.203 1 55.16 82 SER A O 1
ATOM 664 N N . ARG A 1 83 ? 16.797 24.25 12.297 1 57.34 83 ARG A N 1
ATOM 665 C CA . ARG A 1 83 ? 16.328 23.594 13.516 1 57.34 83 ARG A CA 1
ATOM 666 C C . ARG A 1 83 ? 16.766 22.141 13.555 1 57.34 83 ARG A C 1
ATOM 668 O O . ARG A 1 83 ? 16.297 21.312 12.766 1 57.34 83 ARG A O 1
ATOM 675 N N . LYS A 1 84 ? 18.094 21.922 13.812 1 52.28 84 LYS A N 1
ATOM 676 C CA . LYS A 1 84 ? 18.891 20.703 13.914 1 52.28 84 LYS A CA 1
ATOM 677 C C . LYS A 1 84 ? 18.109 19.609 14.625 1 52.28 84 LYS A C 1
ATOM 679 O O . LYS A 1 84 ? 18.594 18.469 14.742 1 52.28 84 LYS A O 1
ATOM 684 N N . ARG A 1 85 ? 17.141 20.016 15.391 1 53.53 85 ARG A N 1
ATOM 685 C CA . ARG A 1 85 ? 16.703 18.984 16.328 1 53.53 85 ARG A CA 1
ATOM 686 C C . ARG A 1 85 ? 15.812 17.953 15.625 1 53.53 85 ARG A C 1
ATOM 688 O O . ARG A 1 85 ? 15.016 18.297 14.75 1 53.53 85 ARG A O 1
ATOM 695 N N . ALA A 1 86 ? 16.234 16.766 15.703 1 59.28 86 ALA A N 1
ATOM 696 C CA . ALA A 1 86 ? 15.461 15.586 15.328 1 59.28 86 ALA A CA 1
ATOM 697 C C . ALA A 1 86 ? 14.031 15.68 15.852 1 59.28 86 ALA A C 1
ATOM 699 O O . ALA A 1 86 ? 13.797 15.617 17.062 1 59.28 86 ALA A O 1
ATOM 700 N N . VAL A 1 87 ? 13.172 16.5 15.148 1 70.06 87 VAL A N 1
ATOM 701 C CA . VAL A 1 87 ? 11.781 16.625 15.578 1 70.06 87 VAL A CA 1
ATOM 702 C C . VAL A 1 87 ? 11.094 15.266 15.453 1 70.06 87 VAL A C 1
ATOM 704 O O . VAL A 1 87 ? 11.211 14.594 14.43 1 70.06 87 VAL A O 1
ATOM 707 N N . HIS A 1 88 ? 10.719 14.734 16.625 1 80.5 88 HIS A N 1
ATOM 708 C CA . HIS A 1 88 ? 9.906 13.523 16.656 1 80.5 88 HIS A CA 1
ATOM 709 C C . HIS A 1 88 ? 8.422 13.852 16.594 1 80.5 88 HIS A C 1
ATOM 711 O O . HIS A 1 88 ? 7.902 14.586 17.438 1 80.5 88 HIS A O 1
ATOM 717 N N . VAL A 1 89 ? 7.824 13.648 15.5 1 89.12 89 VAL A N 1
ATOM 718 C CA . VAL A 1 89 ? 6.395 13.875 15.312 1 89.12 89 VAL A CA 1
ATOM 719 C C . VAL A 1 89 ? 5.629 12.57 15.508 1 89.12 89 VAL A C 1
ATOM 721 O O . VAL A 1 89 ? 5.984 11.539 14.93 1 89.12 89 VAL A O 1
ATOM 724 N N . ARG A 1 90 ? 4.688 12.516 16.375 1 89.5 90 ARG A N 1
ATOM 725 C CA . ARG A 1 90 ? 3.742 11.422 16.578 1 89.5 90 ARG A CA 1
ATOM 726 C C . ARG A 1 90 ? 2.332 11.953 16.812 1 89.5 90 ARG A C 1
ATOM 728 O O . ARG A 1 90 ? 2.109 12.766 17.719 1 89.5 90 ARG A O 1
ATOM 735 N N . PHE A 1 91 ? 1.439 11.492 16 1 94.25 91 PHE A N 1
ATOM 736 C CA . PHE A 1 91 ? 0.069 11.977 16.125 1 94.25 91 PHE A CA 1
ATOM 737 C C . PHE A 1 91 ? -0.675 11.227 17.219 1 94.25 91 PHE A C 1
ATOM 739 O O . PHE A 1 91 ? -0.609 10 17.297 1 94.25 91 PHE A O 1
ATOM 746 N N . SER A 1 92 ? -1.317 11.945 18.078 1 86.94 92 SER A N 1
ATOM 747 C CA . SER A 1 92 ? -1.98 11.367 19.25 1 86.94 92 SER A CA 1
ATOM 748 C C . SER A 1 92 ? -3.482 11.234 19.016 1 86.94 92 SER A C 1
ATOM 750 O O . SER A 1 92 ? -4.18 10.578 19.797 1 86.94 92 SER A O 1
ATOM 752 N N . SER A 1 93 ? -3.945 11.906 18.094 1 92.75 93 SER A N 1
ATOM 753 C CA . SER A 1 93 ? -5.383 11.852 17.844 1 92.75 93 SER A CA 1
ATOM 754 C C . SER A 1 93 ? -5.68 11.711 16.359 1 92.75 93 SER A C 1
ATOM 756 O O . SER A 1 93 ? -4.844 12.039 15.516 1 92.75 93 SER A O 1
ATOM 758 N N . VAL A 1 94 ? -6.848 11.156 16.125 1 95.81 94 VAL A N 1
ATOM 759 C CA . VAL A 1 94 ? -7.344 10.961 14.766 1 95.81 94 VAL A CA 1
ATOM 760 C C . VAL A 1 94 ? -8.766 11.508 14.648 1 95.81 94 VAL A C 1
ATOM 762 O O . VAL A 1 94 ? -9.711 10.93 15.195 1 95.81 94 VAL A O 1
ATOM 765 N N . PRO A 1 95 ? -8.867 12.656 14.031 1 94.88 95 PRO A N 1
ATOM 766 C CA . PRO A 1 95 ? -10.227 13.18 13.875 1 94.88 95 PRO A CA 1
ATOM 767 C C . PRO A 1 95 ? -11.133 12.258 13.07 1 94.88 95 PRO A C 1
ATOM 769 O O . PRO A 1 95 ? -10.68 11.609 12.125 1 94.88 95 PRO A O 1
ATOM 772 N N . PRO A 1 96 ? -12.406 12.203 13.406 1 94.31 96 PRO A N 1
ATOM 773 C CA . PRO A 1 96 ? -13.352 11.281 12.773 1 94.31 96 PRO A CA 1
ATOM 774 C C . PRO A 1 96 ? -13.516 11.531 11.281 1 94.31 96 PRO A C 1
ATOM 776 O O . PRO A 1 96 ? -13.859 10.617 10.523 1 94.31 96 PRO A O 1
ATOM 779 N N . CYS A 1 97 ? -13.25 12.734 10.93 1 95.44 97 CYS A N 1
ATOM 780 C CA . CYS A 1 97 ? -13.469 13.078 9.523 1 95.44 97 CYS A CA 1
ATOM 781 C C . CYS A 1 97 ? -12.531 12.281 8.617 1 95.44 97 CYS A C 1
ATOM 783 O O . CYS A 1 97 ? -12.805 12.125 7.426 1 95.44 97 CYS A O 1
ATOM 785 N N . LEU A 1 98 ? -11.414 11.75 9.133 1 96.69 98 LEU A N 1
ATOM 786 C CA . LEU A 1 98 ? -10.492 10.953 8.328 1 96.69 98 LEU A CA 1
ATOM 787 C C . LEU A 1 98 ? -11.141 9.641 7.891 1 96.69 98 LEU A C 1
ATOM 789 O O . LEU A 1 98 ? -10.758 9.062 6.871 1 96.69 98 LEU A O 1
ATOM 793 N N . LEU A 1 99 ? -12.195 9.258 8.586 1 95.88 99 LEU A N 1
ATOM 794 C CA . LEU A 1 99 ? -12.867 8.008 8.266 1 95.88 99 LEU A CA 1
ATOM 795 C C . LEU A 1 99 ? -13.859 8.195 7.125 1 95.88 99 LEU A C 1
ATOM 797 O O . LEU A 1 99 ? -14.219 7.234 6.441 1 95.88 99 LEU A O 1
ATOM 801 N N . SER A 1 100 ? -14.164 9.43 6.84 1 94.81 100 SER A N 1
ATOM 802 C CA . SER A 1 100 ? -15.344 9.539 5.988 1 94.81 100 SER A CA 1
ATOM 803 C C . SER A 1 100 ? -15.125 10.547 4.863 1 94.81 100 SER A C 1
ATOM 805 O O . SER A 1 100 ? -15.891 10.586 3.898 1 94.81 100 SER A O 1
ATOM 807 N N . SER A 1 101 ? -13.969 11.281 4.883 1 94.44 101 SER A N 1
ATOM 808 C CA . SER A 1 101 ? -14.102 12.438 4.004 1 94.44 101 SER A CA 1
ATOM 809 C C . SER A 1 101 ? -12.93 12.539 3.037 1 94.44 101 SER A C 1
ATOM 811 O O . SER A 1 101 ? -13.125 12.656 1.825 1 94.44 101 SER A O 1
ATOM 813 N N . PRO A 1 102 ? -11.68 12.555 3.453 1 97.25 102 PRO A N 1
ATOM 814 C CA . PRO A 1 102 ? -10.625 12.828 2.477 1 97.25 102 PRO A CA 1
ATOM 815 C C . PRO A 1 102 ? -10.453 11.703 1.461 1 97.25 102 PRO A C 1
ATOM 817 O O . PRO A 1 102 ? -10.312 10.539 1.842 1 97.25 102 PRO A O 1
ATOM 820 N N . GLU A 1 103 ? -10.477 12.117 0.208 1 98.25 103 GLU A N 1
ATOM 821 C CA . GLU A 1 103 ? -10.273 11.18 -0.895 1 98.25 103 GLU A CA 1
ATOM 822 C C . GLU A 1 103 ? -8.898 11.367 -1.532 1 98.25 103 GLU A C 1
ATOM 824 O O . GLU A 1 103 ? -8.367 10.453 -2.164 1 98.25 103 GLU A O 1
ATOM 829 N N . PHE A 1 104 ? -8.43 12.594 -1.388 1 98.69 104 PHE A N 1
ATOM 830 C CA . PHE A 1 104 ? -7.168 12.961 -2.025 1 98.69 104 PHE A CA 1
ATOM 831 C C . PHE A 1 104 ? -6.277 13.727 -1.059 1 98.69 104 PHE A C 1
ATOM 833 O O . PHE A 1 104 ? -6.711 14.711 -0.448 1 98.69 104 PHE A O 1
ATOM 840 N N . VAL A 1 105 ? -5.098 13.273 -0.842 1 98.69 105 VAL A N 1
ATOM 841 C CA . VAL A 1 105 ? -4.098 13.961 -0.039 1 98.69 105 VAL A CA 1
ATOM 842 C C . VAL A 1 105 ? -2.791 14.07 -0.82 1 98.69 105 VAL A C 1
ATOM 844 O O . VAL A 1 105 ? -2.305 13.078 -1.365 1 98.69 105 VAL A O 1
ATOM 847 N N . LYS A 1 106 ? -2.289 15.242 -0.91 1 98.62 106 LYS A N 1
ATOM 848 C CA . LYS A 1 106 ? -0.984 15.469 -1.522 1 98.62 106 LYS A CA 1
ATOM 849 C C . LYS A 1 106 ? -0.002 16.062 -0.519 1 98.62 106 LYS A C 1
ATOM 851 O O . LYS A 1 106 ? -0.309 17.062 0.137 1 98.62 106 LYS A O 1
ATOM 856 N N . ILE A 1 107 ? 1.139 15.492 -0.396 1 97.75 107 ILE A N 1
ATOM 857 C CA . ILE A 1 107 ? 2.223 16.016 0.426 1 97.75 107 ILE A CA 1
ATOM 858 C C . ILE A 1 107 ? 3.312 16.609 -0.471 1 97.75 107 ILE A C 1
ATOM 860 O O . ILE A 1 107 ? 3.971 15.875 -1.216 1 97.75 107 ILE A O 1
ATOM 864 N N . LYS A 1 108 ? 3.43 17.828 -0.354 1 96.12 108 LYS A N 1
ATOM 865 C CA . LYS A 1 108 ? 4.402 18.531 -1.179 1 96.12 108 LYS A CA 1
ATOM 866 C C . LYS A 1 108 ? 5.812 18.391 -0.616 1 96.12 108 LYS A C 1
ATOM 868 O O . LYS A 1 108 ? 5.992 18.219 0.592 1 96.12 108 LYS A O 1
ATOM 873 N N . CYS A 1 109 ? 6.828 18.438 -1.465 1 92.12 109 CYS A N 1
ATOM 874 C CA . CYS A 1 109 ? 8.242 18.406 -1.109 1 92.12 109 CYS A CA 1
ATOM 875 C C . CYS A 1 109 ? 8.539 17.25 -0.165 1 92.12 109 CYS A C 1
ATOM 877 O O . CYS A 1 109 ? 9.133 17.438 0.898 1 92.12 109 CYS A O 1
ATOM 879 N N . PHE A 1 110 ? 8.148 16.047 -0.582 1 93.06 110 PHE A N 1
ATOM 880 C CA . PHE A 1 110 ? 8.336 14.844 0.225 1 93.06 110 PHE A CA 1
ATOM 881 C C . PHE A 1 110 ? 9.781 14.367 0.166 1 93.06 110 PHE A C 1
ATOM 883 O O . PHE A 1 110 ? 10.227 13.844 -0.856 1 93.06 110 PHE A O 1
ATOM 890 N N . ILE A 1 111 ? 10.539 14.586 1.148 1 86.81 111 ILE A N 1
ATOM 891 C CA . ILE A 1 111 ? 11.961 14.25 1.159 1 86.81 111 ILE A CA 1
ATOM 892 C C . ILE A 1 111 ? 12.18 12.984 1.987 1 86.81 111 ILE A C 1
ATOM 894 O O . ILE A 1 111 ? 13.312 12.508 2.109 1 86.81 111 ILE A O 1
ATOM 898 N N . GLY A 1 112 ? 11.047 12.508 2.428 1 83 112 GLY A N 1
ATOM 899 C CA . GLY A 1 112 ? 11.195 11.344 3.293 1 83 112 GLY A CA 1
ATOM 900 C C . GLY A 1 112 ? 11.586 11.711 4.715 1 83 112 GLY A C 1
ATOM 901 O O . GLY A 1 112 ? 11.141 12.727 5.246 1 83 112 GLY A O 1
ATOM 902 N N . GLY A 1 113 ? 12.32 10.977 5.461 1 85.31 113 GLY A N 1
ATOM 903 C CA . GLY A 1 113 ? 12.633 11.227 6.859 1 85.31 113 GLY A CA 1
ATOM 904 C C . GLY A 1 113 ? 11.492 10.883 7.797 1 85.31 113 GLY A C 1
ATOM 905 O O . GLY A 1 113 ? 10.398 10.539 7.348 1 85.31 113 GLY A O 1
ATOM 906 N N . HIS A 1 114 ? 11.75 11.078 8.977 1 90 114 HIS A N 1
ATOM 907 C CA . HIS A 1 114 ? 10.812 10.617 10 1 90 114 HIS A CA 1
ATOM 908 C C . HIS A 1 114 ? 9.508 11.398 9.945 1 90 114 HIS A C 1
ATOM 910 O O . HIS A 1 114 ? 8.422 10.812 9.984 1 90 114 HIS A O 1
ATOM 916 N N . VAL A 1 115 ? 9.594 12.727 9.852 1 92.31 115 VAL A N 1
ATOM 917 C CA . VAL A 1 115 ? 8.406 13.57 9.945 1 92.31 115 VAL A CA 1
ATOM 918 C C . VAL A 1 115 ? 7.504 13.328 8.734 1 92.31 115 VAL A C 1
ATOM 920 O O . VAL A 1 115 ? 6.309 13.078 8.891 1 92.31 115 VAL A O 1
ATOM 923 N N . HIS A 1 116 ? 8.078 13.383 7.527 1 93.38 116 HIS A N 1
ATOM 924 C CA . HIS A 1 116 ? 7.309 13.125 6.316 1 93.38 116 HIS A CA 1
ATOM 925 C C . HIS A 1 116 ? 6.688 11.734 6.34 1 93.38 116 HIS A C 1
ATOM 927 O O . HIS A 1 116 ? 5.52 11.562 5.984 1 93.38 116 HIS A O 1
ATOM 933 N N . MET A 1 117 ? 7.438 10.781 6.812 1 94.38 117 MET A N 1
ATOM 934 C CA . MET A 1 117 ? 6.949 9.406 6.887 1 94.38 117 MET A CA 1
ATOM 935 C C . MET A 1 117 ? 5.797 9.297 7.879 1 94.38 117 MET A C 1
ATOM 937 O O . MET A 1 117 ? 4.828 8.578 7.633 1 94.38 117 MET A O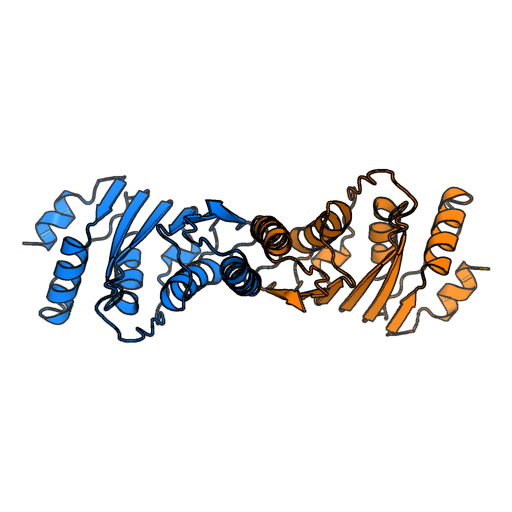 1
ATOM 941 N N . GLU A 1 118 ? 5.91 9.992 8.945 1 95.88 118 GLU A N 1
ATOM 942 C CA . GLU A 1 118 ? 4.852 9.969 9.945 1 95.88 118 GLU A CA 1
ATOM 943 C C . GLU A 1 118 ? 3.561 10.57 9.398 1 95.88 118 GLU A C 1
ATOM 945 O O . GLU A 1 118 ? 2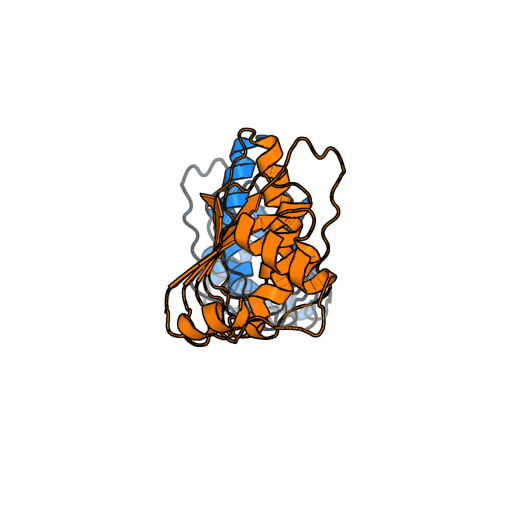.467 10.086 9.703 1 95.88 118 GLU A O 1
ATOM 950 N N . VAL A 1 119 ? 3.717 11.602 8.641 1 96.81 119 VAL A N 1
ATOM 951 C CA . VAL A 1 119 ? 2.541 12.219 8.039 1 96.81 119 VAL A CA 1
ATOM 952 C C . VAL A 1 119 ? 1.898 11.266 7.043 1 96.81 119 VAL A C 1
ATOM 954 O O . VAL A 1 119 ? 0.68 11.07 7.055 1 96.81 119 VAL A O 1
ATOM 957 N N . ALA A 1 120 ? 2.723 10.672 6.211 1 97.5 120 ALA A N 1
ATOM 958 C CA . ALA A 1 120 ? 2.211 9.68 5.27 1 97.5 120 ALA A CA 1
ATOM 959 C C . ALA A 1 120 ? 1.504 8.547 6.004 1 97.5 120 ALA A C 1
ATOM 961 O O . ALA A 1 120 ? 0.394 8.156 5.633 1 97.5 120 ALA A O 1
ATOM 962 N N . ARG A 1 121 ? 2.156 8.016 7.02 1 97.06 121 ARG A N 1
ATOM 963 C CA . ARG A 1 121 ? 1.588 6.945 7.832 1 97.06 121 ARG A CA 1
ATOM 964 C C . ARG A 1 121 ? 0.238 7.355 8.414 1 97.06 121 ARG A C 1
ATOM 966 O O . ARG A 1 121 ? -0.714 6.574 8.398 1 97.06 121 ARG A O 1
ATOM 973 N N . TYR A 1 122 ? 0.164 8.57 8.867 1 97.81 122 TYR A N 1
ATOM 974 C CA . TYR A 1 122 ? -1.034 9.102 9.5 1 97.81 122 TYR A CA 1
ATOM 975 C C . TYR A 1 122 ? -2.234 9.016 8.57 1 97.81 122 TYR A C 1
ATOM 977 O O . TYR A 1 122 ? -3.297 8.523 8.961 1 97.81 122 TYR A O 1
ATOM 985 N N . PHE A 1 123 ? -2.037 9.383 7.402 1 98.19 123 PHE A N 1
ATOM 986 C CA . PHE A 1 123 ? -3.146 9.383 6.457 1 98.19 123 PHE A CA 1
ATOM 987 C C . PHE A 1 123 ? -3.43 7.969 5.957 1 98.19 123 PHE A C 1
ATOM 989 O O . PHE A 1 123 ? -4.59 7.578 5.812 1 98.19 123 PHE A O 1
ATOM 996 N N . LEU A 1 124 ? -2.398 7.172 5.684 1 97.88 124 LEU A N 1
ATOM 997 C CA . LEU A 1 124 ? -2.578 5.816 5.176 1 97.88 124 LEU A CA 1
ATOM 998 C C . LEU A 1 124 ? -3.328 4.953 6.188 1 97.88 124 LEU A C 1
ATOM 1000 O O . LEU A 1 124 ? -4.227 4.195 5.816 1 97.88 124 LEU A O 1
ATOM 1004 N N . GLU A 1 125 ? -3.066 5.117 7.441 1 96.81 125 GLU A N 1
ATOM 1005 C CA . GLU A 1 125 ? -3.604 4.234 8.469 1 96.81 125 GLU A CA 1
ATOM 1006 C C . GLU A 1 125 ? -4.984 4.699 8.93 1 96.81 125 GLU A C 1
ATOM 1008 O O . GLU A 1 125 ? -5.727 3.932 9.547 1 96.81 125 GLU A O 1
ATOM 1013 N N . ASN A 1 126 ? -5.305 5.988 8.602 1 97.06 126 ASN A N 1
ATOM 1014 C CA . ASN A 1 126 ? -6.492 6.492 9.289 1 97.06 126 ASN A CA 1
ATOM 1015 C C . ASN A 1 126 ? -7.555 6.965 8.305 1 97.06 126 ASN A C 1
ATOM 1017 O O . ASN A 1 126 ? -8.68 7.262 8.695 1 97.06 126 ASN A O 1
ATOM 1021 N N . SER A 1 127 ? -7.277 7.059 7.047 1 97.5 127 SER A N 1
ATOM 1022 C CA . SER A 1 127 ? -8.242 7.535 6.059 1 97.5 127 SER A CA 1
ATOM 1023 C C . SER A 1 127 ? -8.953 6.371 5.375 1 97.5 127 SER A C 1
ATOM 1025 O O . SER A 1 127 ? -8.391 5.73 4.484 1 97.5 127 SER A O 1
ATOM 1027 N N . GLN A 1 128 ? -10.18 6.238 5.645 1 96.81 128 GLN A N 1
ATOM 1028 C CA . GLN A 1 128 ? -10.914 5.051 5.223 1 96.81 128 GLN A CA 1
ATOM 1029 C C . GLN A 1 128 ? -11.336 5.156 3.762 1 96.81 128 GLN A C 1
ATOM 1031 O O . GLN A 1 128 ? -11.492 4.145 3.076 1 96.81 128 GLN A O 1
ATOM 1036 N N . VAL A 1 129 ? -11.516 6.352 3.275 1 97.38 129 VAL A N 1
ATOM 1037 C CA . VAL A 1 129 ? -12.062 6.484 1.93 1 97.38 129 VAL A CA 1
ATOM 1038 C C . VAL A 1 129 ? -11.016 7.09 1.001 1 97.38 129 VAL A C 1
ATOM 1040 O O . VAL A 1 129 ? -11.336 7.527 -0.107 1 97.38 129 VAL A O 1
ATOM 1043 N N . LEU A 1 130 ? -9.727 7.215 1.449 1 98.25 130 LEU A N 1
ATOM 1044 C CA . LEU A 1 130 ? -8.641 7.789 0.665 1 98.25 130 LEU A CA 1
ATOM 1045 C C . LEU A 1 130 ? -8.43 7.008 -0.627 1 98.25 130 LEU A C 1
ATOM 1047 O O . LEU A 1 130 ? -8.266 5.785 -0.598 1 98.25 130 LEU A O 1
ATOM 1051 N N . LYS A 1 131 ? -8.469 7.672 -1.681 1 98.06 131 LYS A N 1
ATOM 1052 C CA . LYS A 1 131 ? -8.273 7.043 -2.982 1 98.06 131 LYS A CA 1
ATOM 1053 C C . LYS A 1 131 ? -6.836 7.227 -3.471 1 98.06 131 LYS A C 1
ATOM 1055 O O . LYS A 1 131 ? -6.254 6.312 -4.062 1 98.06 131 LYS A O 1
ATOM 1060 N N . LYS A 1 132 ? -6.289 8.43 -3.199 1 98.19 132 LYS A N 1
ATOM 1061 C CA . LYS A 1 132 ? -4.949 8.734 -3.695 1 98.19 132 LYS A CA 1
ATOM 1062 C C . LYS A 1 132 ? -4.137 9.492 -2.652 1 98.19 132 LYS A C 1
ATOM 1064 O O . LYS A 1 132 ? -4.582 10.523 -2.139 1 98.19 132 LYS A O 1
ATOM 1069 N N . LEU A 1 133 ? -3.047 9 -2.289 1 98.62 133 LEU A N 1
ATOM 1070 C CA . LEU A 1 133 ? -1.986 9.734 -1.607 1 98.62 133 LEU A CA 1
ATOM 1071 C C . LEU A 1 133 ? -0.856 10.078 -2.572 1 98.62 133 LEU A C 1
ATOM 1073 O O . LEU A 1 133 ? -0.158 9.188 -3.059 1 98.62 133 LEU A O 1
ATOM 1077 N N . VAL A 1 134 ? -0.728 11.344 -2.898 1 98.38 134 VAL A N 1
ATOM 1078 C CA . VAL A 1 134 ? 0.281 11.789 -3.854 1 98.38 134 VAL A CA 1
ATOM 1079 C C . VAL A 1 134 ? 1.477 12.375 -3.105 1 98.38 134 VAL A C 1
ATOM 1081 O O . VAL A 1 134 ? 1.32 13.281 -2.285 1 98.38 134 VAL A O 1
ATOM 1084 N N . LEU A 1 135 ? 2.627 11.844 -3.352 1 97.56 135 LEU A N 1
ATOM 1085 C CA . LEU A 1 135 ? 3.869 12.344 -2.773 1 97.56 135 LEU A CA 1
ATOM 1086 C C . LEU A 1 135 ? 4.699 13.078 -3.818 1 97.56 135 LEU A C 1
ATOM 1088 O O . LEU A 1 135 ? 5.105 12.492 -4.824 1 97.56 135 LEU A O 1
ATOM 1092 N N . ASP A 1 136 ? 4.832 14.367 -3.709 1 96.06 136 ASP A N 1
ATOM 1093 C CA . ASP A 1 136 ? 5.773 15.133 -4.523 1 96.06 136 ASP A CA 1
ATOM 1094 C C . ASP A 1 136 ? 7.215 14.859 -4.094 1 96.06 136 ASP A C 1
ATOM 1096 O O . ASP A 1 136 ? 7.758 15.57 -3.246 1 96.06 136 ASP A O 1
ATOM 1100 N N . PHE A 1 137 ? 7.777 13.852 -4.648 1 90.38 137 PHE A N 1
ATOM 1101 C CA . PHE A 1 137 ? 9.016 13.203 -4.242 1 90.38 137 PHE A CA 1
ATOM 1102 C C . PHE A 1 137 ? 10.219 14.055 -4.605 1 90.38 137 PHE A C 1
ATOM 1104 O O . PHE A 1 137 ? 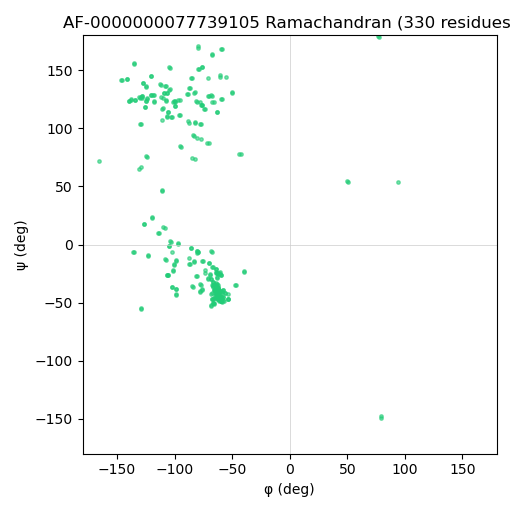10.43 14.383 -5.777 1 90.38 137 PHE A O 1
ATOM 1111 N N . LYS A 1 138 ? 11 14.523 -3.6 1 84.5 138 LYS A N 1
ATOM 1112 C CA . LYS A 1 138 ? 12.172 15.359 -3.826 1 84.5 138 LYS A CA 1
ATOM 1113 C C . LYS A 1 138 ? 13.453 14.609 -3.486 1 84.5 138 LYS A C 1
ATOM 1115 O O . LYS A 1 138 ? 14.172 14.984 -2.551 1 84.5 138 LYS A O 1
ATOM 1120 N N . CYS A 1 139 ? 13.594 13.406 -3.916 1 80.69 139 CYS A N 1
ATOM 1121 C CA . CYS A 1 139 ? 14.812 12.641 -3.678 1 80.69 139 CYS A CA 1
ATOM 1122 C C . CYS A 1 139 ? 15.641 12.523 -4.949 1 80.69 139 CYS A C 1
ATOM 1124 O O . CYS A 1 139 ? 15.102 12.273 -6.027 1 80.69 139 CYS A O 1
ATOM 1126 N N . SER A 1 140 ? 16.953 12.828 -4.852 1 79.94 140 SER A N 1
ATOM 1127 C CA . SER A 1 140 ? 17.812 12.797 -6.027 1 79.94 140 SER A CA 1
ATOM 1128 C C . SER A 1 140 ? 18.594 11.492 -6.102 1 79.94 140 SER A C 1
ATOM 1130 O O . SER A 1 140 ? 19.219 11.195 -7.125 1 79.94 140 SER A O 1
ATOM 1132 N N . VAL A 1 141 ? 18.625 10.766 -5.051 1 89.25 141 VAL A N 1
ATOM 1133 C CA . VAL A 1 141 ? 19.422 9.547 -5 1 89.25 141 VAL A CA 1
ATOM 1134 C C . VAL A 1 141 ? 18.516 8.328 -4.969 1 89.25 141 VAL A C 1
ATOM 1136 O O . VAL A 1 141 ? 17.656 8.211 -4.094 1 89.25 141 VAL A O 1
ATOM 1139 N N . PHE A 1 142 ? 18.766 7.48 -5.867 1 91.12 142 PHE A N 1
ATOM 1140 C CA . PHE A 1 142 ? 17.922 6.301 -6 1 91.12 142 PHE A CA 1
ATOM 1141 C C . PHE A 1 142 ? 17.984 5.438 -4.746 1 91.12 142 PHE A C 1
ATOM 1143 O O . PHE A 1 142 ? 17 4.828 -4.348 1 91.12 142 PHE A O 1
ATOM 1150 N N . GLU A 1 143 ? 19.141 5.363 -4.176 1 91.69 143 GLU A N 1
ATOM 1151 C CA . GLU A 1 143 ? 19.297 4.555 -2.971 1 91.69 143 GLU A CA 1
ATOM 1152 C C . GLU A 1 143 ? 18.391 5.047 -1.849 1 91.69 143 GLU A C 1
ATOM 1154 O O . GLU A 1 143 ? 17.688 4.254 -1.222 1 91.69 143 GLU A O 1
ATOM 1159 N N . GLN A 1 144 ? 18.422 6.305 -1.656 1 91 144 GLN A N 1
ATOM 1160 C CA . GLN A 1 144 ? 17.562 6.895 -0.626 1 91 144 GLN A CA 1
ATOM 1161 C C . GLN A 1 144 ? 16.094 6.707 -0.958 1 91 144 GLN A C 1
ATOM 1163 O O . GLN A 1 144 ? 15.289 6.383 -0.08 1 91 144 GLN A O 1
ATOM 1168 N N . GLY A 1 145 ? 15.789 6.965 -2.193 1 92.56 145 GLY A N 1
ATOM 1169 C CA . GLY A 1 145 ? 14.422 6.754 -2.637 1 92.56 145 GLY A CA 1
ATOM 1170 C C . GLY A 1 145 ? 13.945 5.324 -2.445 1 92.56 145 GLY A C 1
ATOM 1171 O O . GLY A 1 145 ? 12.805 5.094 -2.035 1 92.56 145 GLY A O 1
ATOM 1172 N N . PHE A 1 146 ? 14.852 4.426 -2.713 1 92.56 146 PHE A N 1
ATOM 1173 C CA . PHE A 1 146 ? 14.531 3.01 -2.559 1 92.56 146 PHE A CA 1
ATOM 1174 C C . PHE A 1 146 ? 14.117 2.699 -1.126 1 92.56 146 PHE A C 1
ATOM 1176 O O . PHE A 1 146 ? 13.078 2.08 -0.896 1 92.56 146 PHE A O 1
ATOM 1183 N N . TYR A 1 147 ? 14.836 3.1 -0.202 1 92.88 147 TYR A N 1
ATOM 1184 C CA . TYR A 1 147 ? 14.555 2.805 1.199 1 92.88 147 TYR A CA 1
ATOM 1185 C C . TYR A 1 147 ? 13.273 3.496 1.656 1 92.88 147 TYR A C 1
ATOM 1187 O O . TYR A 1 147 ? 12.516 2.945 2.459 1 92.88 147 TYR A O 1
ATOM 1195 N N . MET A 1 148 ? 13.047 4.633 1.146 1 93.31 148 MET A N 1
ATOM 1196 C CA . MET A 1 148 ? 11.828 5.359 1.479 1 93.31 148 MET A CA 1
ATOM 1197 C C . MET A 1 148 ? 10.594 4.617 0.965 1 93.31 148 MET A C 1
ATOM 1199 O O . MET A 1 148 ? 9.625 4.426 1.703 1 93.31 148 MET A O 1
ATOM 1203 N N . LEU A 1 149 ? 10.688 4.297 -0.284 1 95.62 149 LEU A N 1
ATOM 1204 C CA . LEU A 1 149 ? 9.562 3.586 -0.883 1 95.62 149 LEU A CA 1
ATOM 1205 C C . LEU A 1 149 ? 9.359 2.23 -0.214 1 95.62 149 LEU A C 1
ATOM 1207 O O . LEU A 1 149 ? 8.219 1.798 -0.013 1 95.62 149 LEU A O 1
ATOM 1211 N N . ARG A 1 150 ? 10.484 1.533 0.1 1 94.75 150 ARG A N 1
ATOM 1212 C CA . ARG A 1 150 ? 10.406 0.283 0.849 1 94.75 150 ARG A CA 1
ATOM 1213 C C . ARG A 1 150 ? 9.625 0.466 2.145 1 94.75 150 ARG A C 1
ATOM 1215 O O . ARG A 1 150 ? 8.758 -0.344 2.469 1 94.75 150 ARG A O 1
ATOM 1222 N N . ASP A 1 151 ? 9.914 1.497 2.879 1 95.56 151 ASP A N 1
ATOM 1223 C CA . ASP A 1 151 ? 9.25 1.764 4.152 1 95.56 151 ASP A CA 1
ATOM 1224 C C . ASP A 1 151 ? 7.777 2.1 3.943 1 95.56 151 ASP A C 1
ATOM 1226 O O . ASP A 1 151 ? 6.93 1.74 4.766 1 95.56 151 ASP A O 1
ATOM 1230 N N . LEU A 1 152 ? 7.438 2.811 2.867 1 96.88 152 LEU A N 1
ATOM 1231 C CA . LEU A 1 152 ? 6.051 3.135 2.561 1 96.88 152 LEU A CA 1
ATOM 1232 C C . LEU A 1 152 ? 5.25 1.873 2.256 1 96.88 152 LEU A C 1
ATOM 1234 O O . LEU A 1 152 ? 4.094 1.75 2.664 1 96.88 152 LEU A O 1
ATOM 1238 N N . LEU A 1 153 ? 5.84 0.918 1.555 1 97.38 153 LEU A N 1
ATOM 1239 C CA . LEU A 1 153 ? 5.191 -0.332 1.173 1 97.38 153 LEU A CA 1
ATOM 1240 C C . LEU A 1 153 ? 4.82 -1.149 2.406 1 97.38 153 LEU A C 1
ATOM 1242 O O . LEU A 1 153 ? 3.844 -1.902 2.385 1 97.38 153 LEU A O 1
ATOM 1246 N N . ALA A 1 154 ? 5.582 -0.961 3.422 1 96.94 154 ALA A N 1
ATOM 1247 C CA . ALA A 1 154 ? 5.395 -1.749 4.637 1 96.94 154 ALA A CA 1
ATOM 1248 C C . ALA A 1 154 ? 4.25 -1.196 5.48 1 96.94 154 ALA A C 1
ATOM 1250 O O . ALA A 1 154 ? 3.854 -1.804 6.477 1 96.94 154 ALA A O 1
ATOM 1251 N N . LEU A 1 155 ? 3.697 -0.067 5.117 1 96.44 155 LEU A N 1
ATOM 1252 C CA . LEU A 1 155 ? 2.592 0.525 5.859 1 96.44 155 LEU A CA 1
ATOM 1253 C C . LEU A 1 155 ? 1.254 -0.03 5.379 1 96.44 155 LEU A C 1
ATOM 1255 O O . LEU A 1 155 ? 1.027 -0.158 4.176 1 96.44 155 LEU A O 1
ATOM 1259 N N . PRO A 1 156 ? 0.39 -0.394 6.262 1 95.38 156 PRO A N 1
ATOM 1260 C CA . PRO A 1 156 ? -0.974 -0.736 5.848 1 95.38 156 PRO A CA 1
ATOM 1261 C C . PRO A 1 156 ? -1.751 0.469 5.32 1 95.38 156 PRO A C 1
ATOM 1263 O O . PRO A 1 156 ? -1.29 1.606 5.445 1 95.38 156 PRO A O 1
ATOM 1266 N N . ARG A 1 157 ? -2.77 0.16 4.664 1 97.12 157 ARG A N 1
ATOM 1267 C CA . ARG A 1 157 ? -3.688 1.164 4.137 1 97.12 157 ARG A CA 1
ATOM 1268 C C . ARG A 1 157 ? -5.117 0.893 4.59 1 97.12 157 ARG A C 1
ATOM 1270 O O . ARG A 1 157 ? -5.699 -0.138 4.246 1 97.12 157 ARG A O 1
ATOM 1277 N N . ARG A 1 158 ? -5.621 1.834 5.305 1 96.25 158 ARG A N 1
ATOM 1278 C CA . ARG A 1 158 ? -6.984 1.643 5.797 1 96.25 158 ARG A CA 1
ATOM 1279 C C . ARG A 1 158 ? -7.977 1.561 4.645 1 96.25 158 ARG A C 1
ATOM 1281 O O . ARG A 1 158 ? -8.953 0.812 4.711 1 96.25 158 ARG A O 1
ATOM 1288 N N . SER A 1 159 ? -7.648 2.332 3.625 1 96.94 159 SER A N 1
ATOM 1289 C CA . SER A 1 159 ? -8.5 2.301 2.439 1 96.94 159 SER A CA 1
ATOM 1290 C C . SER A 1 159 ? -8.047 1.218 1.463 1 96.94 159 SER A C 1
ATOM 1292 O O . SER A 1 159 ? -6.898 1.223 1.011 1 96.94 159 SER A O 1
ATOM 1294 N N . SER A 1 160 ? -8.953 0.395 1.035 1 93.81 160 SER A N 1
ATOM 1295 C CA . SER A 1 160 ? -8.625 -0.715 0.146 1 93.81 160 SER A CA 1
ATOM 1296 C C . SER A 1 160 ? -8.391 -0.23 -1.28 1 93.81 160 SER A C 1
ATOM 1298 O O . SER A 1 160 ? -7.805 -0.947 -2.096 1 93.81 160 SER A O 1
ATOM 1300 N N . SER A 1 161 ? -8.766 0.944 -1.558 1 94.81 161 SER A N 1
ATOM 1301 C CA . SER A 1 161 ? -8.656 1.457 -2.918 1 94.81 161 SER A CA 1
ATOM 1302 C C . SER A 1 161 ? -7.496 2.443 -3.043 1 94.81 161 SER A C 1
ATOM 1304 O O . SER A 1 161 ? -7.23 2.963 -4.129 1 94.81 161 SER A O 1
ATOM 1306 N N . CYS A 1 162 ? -6.836 2.668 -1.956 1 97.25 162 CYS A N 1
ATOM 1307 C CA . CYS A 1 162 ? -5.855 3.746 -1.915 1 97.25 162 CYS A CA 1
ATOM 1308 C C . CYS A 1 162 ? -4.629 3.398 -2.75 1 97.25 162 CYS A C 1
ATOM 1310 O O . CYS A 1 162 ? -4.023 2.342 -2.562 1 97.25 162 CYS A O 1
ATOM 1312 N N . GLU A 1 163 ? -4.289 4.312 -3.619 1 97.25 163 GLU A N 1
ATOM 1313 C CA . GLU A 1 163 ? -3.047 4.289 -4.391 1 97.25 163 GLU A CA 1
ATOM 1314 C C . GLU A 1 163 ? -2.074 5.359 -3.904 1 97.25 163 GLU A C 1
ATOM 1316 O O . GLU A 1 163 ? -2.479 6.484 -3.605 1 97.25 163 GLU A O 1
ATOM 1321 N N . ILE A 1 164 ? -0.846 4.984 -3.795 1 98.12 164 ILE A N 1
ATOM 1322 C CA . ILE A 1 164 ? 0.2 5.961 -3.516 1 98.12 164 ILE A CA 1
ATOM 1323 C C . ILE A 1 164 ? 0.923 6.328 -4.809 1 98.12 164 ILE A C 1
ATOM 1325 O O . ILE A 1 164 ? 1.476 5.461 -5.488 1 98.12 164 ILE A O 1
ATOM 1329 N N . LEU A 1 165 ? 0.877 7.539 -5.168 1 97.75 165 LEU A N 1
ATOM 1330 C CA . LEU A 1 165 ? 1.488 8.023 -6.402 1 97.75 165 LEU A CA 1
ATOM 1331 C C . LEU A 1 165 ? 2.674 8.93 -6.102 1 97.75 165 LEU A C 1
ATOM 1333 O O . LEU A 1 165 ? 2.613 9.758 -5.188 1 97.75 165 LEU A O 1
ATOM 1337 N N . LEU A 1 166 ? 3.729 8.742 -6.859 1 94.75 166 LEU A N 1
ATOM 1338 C CA . LEU A 1 166 ? 4.906 9.594 -6.758 1 94.75 166 LEU A CA 1
ATOM 1339 C C . LEU A 1 166 ? 4.973 10.57 -7.934 1 94.75 166 LEU A C 1
ATOM 1341 O O . LEU A 1 166 ? 4.711 10.188 -9.078 1 94.75 166 LEU A O 1
ATOM 1345 N N . CYS A 1 167 ? 5.203 11.742 -7.664 1 90.19 167 CYS A N 1
ATOM 1346 C CA . CYS A 1 167 ? 5.391 12.75 -8.703 1 90.19 167 CYS A CA 1
ATOM 1347 C C . CYS A 1 167 ? 6.723 13.477 -8.531 1 90.19 167 CYS A C 1
ATOM 1349 O O . CYS A 1 167 ? 7.301 13.469 -7.441 1 90.19 167 CYS A O 1
ATOM 1351 N N . MET B 1 1 ? -5.492 -42.594 -12.125 1 69.75 1 MET B N 1
ATOM 1352 C CA . MET B 1 1 ? -4.219 -42.812 -11.438 1 69.75 1 MET B CA 1
ATOM 1353 C C . MET B 1 1 ? -3.746 -41.531 -10.758 1 69.75 1 MET B C 1
ATOM 1355 O O . MET B 1 1 ? -3.586 -41.5 -9.539 1 69.75 1 MET B O 1
ATOM 1359 N N . VAL B 1 2 ? -3.648 -40.5 -11.43 1 73.81 2 VAL B N 1
ATOM 1360 C CA . VAL B 1 2 ? -3.166 -39.25 -10.844 1 73.81 2 VAL B CA 1
ATOM 1361 C C . VAL B 1 2 ? -4.148 -38.781 -9.781 1 73.81 2 VAL B C 1
ATOM 1363 O O . VAL B 1 2 ? -3.742 -38.406 -8.68 1 73.81 2 VAL B O 1
ATOM 1366 N N . ARG B 1 3 ? -5.367 -38.969 -9.984 1 75.5 3 ARG B N 1
ATOM 1367 C CA . ARG B 1 3 ? -6.418 -38.562 -9.055 1 75.5 3 ARG B CA 1
ATOM 1368 C C . ARG B 1 3 ? -6.348 -39.375 -7.762 1 75.5 3 ARG B C 1
ATOM 1370 O O . ARG B 1 3 ? -6.539 -38.844 -6.676 1 75.5 3 ARG B O 1
ATOM 1377 N N . ASP B 1 4 ? -6.109 -40.656 -7.918 1 79.31 4 ASP B N 1
ATOM 1378 C CA . ASP B 1 4 ? -6.023 -41.531 -6.738 1 79.31 4 ASP B CA 1
ATOM 1379 C C . ASP B 1 4 ? -4.871 -41.094 -5.832 1 79.31 4 ASP B C 1
ATOM 1381 O O . ASP B 1 4 ? -4.992 -41.125 -4.605 1 79.31 4 ASP B O 1
ATOM 1385 N N . PHE B 1 5 ? -3.824 -40.781 -6.512 1 82.12 5 PHE B N 1
ATOM 1386 C CA . PHE B 1 5 ? -2.672 -40.312 -5.746 1 82.12 5 PHE B CA 1
ATOM 1387 C C . PHE B 1 5 ? -3.021 -39.062 -4.941 1 82.12 5 PHE B C 1
ATOM 1389 O O . PHE B 1 5 ? -2.805 -39.031 -3.729 1 82.12 5 PHE B O 1
ATOM 1396 N N . PHE B 1 6 ? -3.625 -38.094 -5.535 1 84.75 6 PHE B N 1
ATOM 1397 C CA . PHE B 1 6 ? -3.914 -36.812 -4.879 1 84.75 6 PHE B CA 1
ATOM 1398 C C . PHE B 1 6 ? -4.996 -36.969 -3.822 1 84.75 6 PHE B C 1
ATOM 1400 O O . PHE B 1 6 ? -4.973 -36.312 -2.789 1 84.75 6 PHE B O 1
ATOM 1407 N N . ASN B 1 7 ? -5.883 -37.906 -4.012 1 83.56 7 ASN B N 1
ATOM 1408 C CA . ASN B 1 7 ? -6.883 -38.219 -2.998 1 83.56 7 ASN B CA 1
ATOM 1409 C C . ASN B 1 7 ? -6.25 -38.812 -1.75 1 83.56 7 ASN B C 1
ATOM 1411 O O . ASN B 1 7 ? -6.68 -38.531 -0.63 1 83.56 7 ASN B O 1
ATOM 1415 N N . SER B 1 8 ? -5.219 -39.5 -1.951 1 85.44 8 SER B N 1
ATOM 1416 C CA . SER B 1 8 ? -4.566 -40.219 -0.843 1 85.44 8 SER B CA 1
ATOM 1417 C C . SER B 1 8 ? -3.818 -39.219 0.057 1 85.44 8 SER B C 1
ATOM 1419 O O . SER B 1 8 ? -3.629 -39.5 1.246 1 85.44 8 SER B O 1
ATOM 1421 N N . ILE B 1 9 ? -3.438 -38.094 -0.485 1 86.38 9 ILE B N 1
ATOM 1422 C CA . ILE B 1 9 ? -2.656 -37.156 0.315 1 86.38 9 ILE B CA 1
ATOM 1423 C C . ILE B 1 9 ? -3.514 -35.938 0.68 1 86.38 9 ILE B C 1
ATOM 1425 O O . ILE B 1 9 ? -2.992 -34.906 1.087 1 86.38 9 ILE B O 1
ATOM 1429 N N . SER B 1 10 ? -4.773 -36.062 0.502 1 83.25 10 SER B N 1
ATOM 1430 C CA . SER B 1 10 ? -5.672 -34.906 0.7 1 83.25 10 SER B CA 1
ATOM 1431 C C . SER B 1 10 ? -5.734 -34.5 2.168 1 83.25 10 SER B C 1
ATOM 1433 O O . SER B 1 10 ? -6.211 -33.406 2.496 1 83.25 10 SER B O 1
ATOM 1435 N N . GLY B 1 11 ? -5.125 -35.25 3.062 1 86.25 11 GLY B N 1
ATOM 1436 C CA . GLY B 1 11 ? -5.203 -35 4.488 1 86.25 11 GLY B CA 1
ATOM 1437 C C . GLY B 1 11 ? -4.012 -34.219 5.016 1 86.25 11 GLY B C 1
ATOM 1438 O O . GLY B 1 11 ? -3.961 -33.875 6.199 1 86.25 11 GLY B O 1
ATOM 1439 N N . VAL B 1 12 ? -3.08 -33.844 4.156 1 91.38 12 VAL B N 1
ATOM 1440 C CA . VAL B 1 12 ? -1.863 -33.156 4.598 1 91.38 12 VAL B CA 1
ATOM 1441 C C . VAL B 1 12 ? -2.172 -31.703 4.922 1 91.38 12 VAL B C 1
ATOM 1443 O O . VAL B 1 12 ? -3.182 -31.156 4.469 1 91.38 12 VAL B O 1
ATOM 1446 N N . SER B 1 13 ? -1.373 -31.172 5.805 1 95.56 13 SER B N 1
ATOM 1447 C CA . SER B 1 13 ? -1.564 -29.781 6.199 1 95.56 13 SER B CA 1
ATOM 1448 C C . SER B 1 13 ? -0.562 -28.859 5.504 1 95.56 13 SER B C 1
ATOM 1450 O O . SER B 1 13 ? -0.752 -27.641 5.453 1 95.56 13 SER B O 1
ATOM 1452 N N . GLU B 1 14 ? 0.54 -29.422 5.074 1 97.5 14 GLU B N 1
ATOM 1453 C CA . GLU B 1 14 ? 1.559 -28.703 4.316 1 97.5 14 GLU B CA 1
ATOM 1454 C C . GLU B 1 14 ? 1.905 -29.438 3.021 1 97.5 14 GLU B C 1
ATOM 1456 O O . GLU B 1 14 ? 2.008 -30.672 3.008 1 97.5 14 GLU B O 1
ATOM 1461 N N . MET B 1 15 ? 2.074 -28.703 1.971 1 96.31 15 MET B N 1
ATOM 1462 C CA . MET B 1 15 ? 2.352 -29.312 0.675 1 96.31 15 MET B CA 1
ATOM 1463 C C . MET B 1 15 ? 3.369 -28.5 -0.111 1 96.31 15 MET B C 1
ATOM 1465 O O . MET B 1 15 ? 3.418 -27.266 0.02 1 96.31 15 MET B O 1
ATOM 1469 N N . LYS B 1 16 ? 4.199 -29.188 -0.783 1 97.12 16 LYS B N 1
ATOM 1470 C CA . LYS B 1 16 ? 5.102 -28.594 -1.765 1 97.12 16 LYS B CA 1
ATOM 1471 C C . LYS B 1 16 ? 4.871 -29.188 -3.152 1 97.12 16 LYS B C 1
ATOM 1473 O O . LYS B 1 16 ? 4.84 -30.406 -3.316 1 97.12 16 LYS B O 1
ATOM 1478 N N . ILE B 1 17 ? 4.676 -28.344 -4.168 1 95.69 17 ILE B N 1
ATOM 1479 C CA . ILE B 1 17 ? 4.426 -28.781 -5.531 1 95.69 17 ILE B CA 1
ATOM 1480 C C . ILE B 1 17 ? 5.547 -28.297 -6.449 1 95.69 17 ILE B C 1
ATOM 1482 O O . ILE B 1 17 ? 5.816 -27.094 -6.527 1 95.69 17 ILE B O 1
ATOM 1486 N N . SER B 1 18 ? 6.172 -29.188 -7.094 1 94.31 18 SER B N 1
ATOM 1487 C CA . SER B 1 18 ? 7.301 -28.859 -7.957 1 94.31 18 SER B CA 1
ATOM 1488 C C . SER B 1 18 ? 6.832 -28.328 -9.305 1 94.31 18 SER B C 1
ATOM 1490 O O . SER B 1 18 ? 5.668 -28.5 -9.672 1 94.31 18 SER B O 1
ATOM 1492 N N . LEU B 1 19 ? 7.805 -27.812 -10.031 1 93.81 19 LEU B N 1
ATOM 1493 C CA . LEU B 1 19 ? 7.559 -27.359 -11.391 1 93.81 19 LEU B CA 1
ATOM 1494 C C . LEU B 1 19 ? 7.102 -28.5 -12.281 1 93.81 19 LEU B C 1
ATOM 1496 O O . LEU B 1 19 ? 6.176 -28.344 -13.086 1 93.81 19 LEU B O 1
ATOM 1500 N N . TYR B 1 20 ? 7.707 -29.641 -12.094 1 91.31 20 TYR B N 1
ATOM 1501 C CA . TYR B 1 20 ? 7.398 -30.812 -12.906 1 91.31 20 TYR B CA 1
ATOM 1502 C C . TYR B 1 20 ? 5.953 -31.25 -12.695 1 91.31 20 TYR B C 1
ATOM 1504 O O . TYR B 1 20 ? 5.258 -31.594 -13.656 1 91.31 20 TYR B O 1
ATOM 1512 N N . THR B 1 21 ? 5.555 -31.25 -11.469 1 91.31 21 THR B N 1
ATOM 1513 C CA . THR B 1 21 ? 4.18 -31.625 -11.172 1 91.31 21 THR B CA 1
ATOM 1514 C C . THR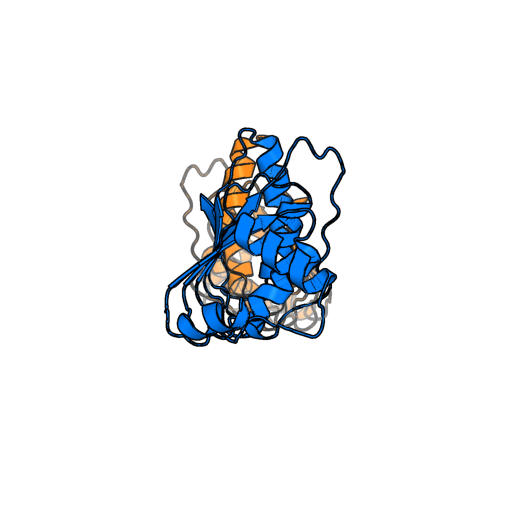 B 1 21 ? 3.197 -30.641 -11.797 1 91.31 21 THR B C 1
ATOM 1516 O O . THR B 1 21 ? 2.174 -31.047 -12.359 1 91.31 21 THR B O 1
ATOM 1519 N N . ILE B 1 22 ? 3.455 -29.344 -11.773 1 92.25 22 ILE B N 1
ATOM 1520 C CA . ILE B 1 22 ? 2.598 -28.328 -12.367 1 92.25 22 ILE B CA 1
ATOM 1521 C C . ILE B 1 22 ? 2.506 -28.562 -13.875 1 92.25 22 ILE B C 1
ATOM 1523 O O . ILE B 1 22 ? 1.418 -28.5 -14.453 1 92.25 22 ILE B O 1
ATOM 1527 N N . GLU B 1 23 ? 3.592 -28.844 -14.516 1 89.06 23 GLU B N 1
ATOM 1528 C CA . GLU B 1 23 ? 3.607 -29.094 -15.953 1 89.06 23 GLU B CA 1
ATOM 1529 C C . GLU B 1 23 ? 2.807 -30.344 -16.312 1 89.06 23 GLU B C 1
ATOM 1531 O O . GLU B 1 23 ? 2.1 -30.375 -17.312 1 89.06 23 GLU B O 1
ATOM 1536 N N . PHE B 1 24 ? 3.025 -31.281 -15.484 1 88.88 24 PHE B N 1
ATOM 1537 C CA . PHE B 1 24 ? 2.264 -32.5 -15.68 1 88.88 24 PHE B CA 1
ATOM 1538 C C . PHE B 1 24 ? 0.767 -32.25 -15.594 1 88.88 24 PHE B C 1
ATOM 1540 O O . PHE B 1 24 ? 0 -32.688 -16.453 1 88.88 24 PHE B O 1
ATOM 1547 N N . LEU B 1 25 ? 0.328 -31.516 -14.578 1 88.44 25 LEU B N 1
ATOM 1548 C CA . LEU B 1 25 ? -1.08 -31.188 -14.391 1 88.44 25 LEU B CA 1
ATOM 1549 C C . LEU B 1 25 ? -1.606 -30.359 -15.555 1 88.44 25 LEU B C 1
ATOM 1551 O O . LEU B 1 25 ? -2.736 -30.562 -16.016 1 88.44 25 LEU B O 1
ATOM 1555 N N . ASP B 1 26 ? -0.84 -29.438 -16.016 1 88.62 26 ASP B N 1
ATOM 1556 C CA . ASP B 1 26 ? -1.219 -28.609 -17.156 1 88.62 26 ASP B CA 1
ATOM 1557 C C . ASP B 1 26 ? -1.458 -29.469 -18.406 1 88.62 26 ASP B C 1
ATOM 1559 O O . ASP B 1 26 ? -2.465 -29.297 -19.094 1 88.62 26 ASP B O 1
ATOM 1563 N N . ASN B 1 27 ? -0.504 -30.359 -18.688 1 86.62 27 ASN B N 1
ATOM 1564 C CA . ASN B 1 27 ? -0.628 -31.25 -19.828 1 86.62 27 ASN B CA 1
ATOM 1565 C C . ASN B 1 27 ? -1.867 -32.125 -19.734 1 86.62 27 ASN B C 1
ATOM 1567 O O . ASN B 1 27 ? -2.588 -32.312 -20.703 1 86.62 27 ASN B O 1
ATOM 1571 N N . ASN B 1 28 ? -2.066 -32.656 -18.578 1 84.06 28 ASN B N 1
ATOM 1572 C CA . ASN B 1 28 ? -3.229 -33.5 -18.344 1 84.06 28 ASN B CA 1
ATOM 1573 C C . ASN B 1 28 ? -4.531 -32.719 -18.562 1 84.06 28 ASN B C 1
ATOM 1575 O O . ASN B 1 28 ? -5.477 -33.25 -19.156 1 84.06 28 ASN B O 1
ATOM 1579 N N . ASN B 1 29 ? -4.633 -31.516 -18.078 1 80.88 29 ASN B N 1
ATOM 1580 C CA . ASN B 1 29 ? -5.82 -30.672 -18.234 1 80.88 29 ASN B CA 1
ATOM 1581 C C . ASN B 1 29 ? -6.082 -30.359 -19.703 1 80.88 29 ASN B C 1
ATOM 1583 O O . ASN B 1 29 ? -7.234 -30.234 -20.125 1 80.88 29 ASN B O 1
ATOM 1587 N N . ARG B 1 30 ? -5.016 -30.203 -20.484 1 81 30 ARG B N 1
ATOM 1588 C CA . ARG B 1 30 ? -5.156 -29.859 -21.891 1 81 30 ARG B CA 1
ATOM 1589 C C . ARG B 1 30 ? -5.598 -31.078 -22.703 1 81 30 ARG B C 1
ATOM 1591 O O . ARG B 1 30 ? -6.426 -30.953 -23.609 1 81 30 ARG B O 1
ATOM 1598 N N . VAL B 1 31 ? -5.035 -32.188 -22.297 1 80.81 31 VAL B N 1
ATOM 1599 C CA . VAL B 1 31 ? -5.285 -33.406 -23.062 1 80.81 31 VAL B CA 1
ATOM 1600 C C . VAL B 1 31 ? -6.594 -34.062 -22.609 1 80.81 31 VAL B C 1
ATOM 1602 O O . VAL B 1 31 ? -7.355 -34.562 -23.438 1 80.81 31 VAL B O 1
ATOM 1605 N N . TYR B 1 32 ? -6.879 -33.969 -21.312 1 77.19 32 TYR B N 1
ATOM 1606 C CA . TYR B 1 32 ? -8.062 -34.594 -20.734 1 77.19 32 TYR B CA 1
ATOM 1607 C C . TYR B 1 32 ? -8.82 -33.594 -19.859 1 77.19 32 TYR B C 1
ATOM 1609 O O . TYR B 1 32 ? -8.859 -33.75 -18.641 1 77.19 32 TYR B O 1
ATOM 1617 N N . PRO B 1 33 ? -9.422 -32.469 -20.391 1 64.69 33 PRO B N 1
ATOM 1618 C CA . PRO B 1 33 ? -10.016 -31.406 -19.609 1 64.69 33 PRO B CA 1
ATOM 1619 C C . PRO B 1 33 ? -11.055 -31.906 -18.609 1 64.69 33 PRO B C 1
ATOM 1621 O O . PRO B 1 33 ? -11.234 -31.312 -17.547 1 64.69 33 PRO B O 1
ATOM 1624 N N . SER B 1 34 ? -11.914 -32.719 -19 1 60.94 34 SER B N 1
ATOM 1625 C CA . SER B 1 34 ? -13.023 -33.156 -18.172 1 60.94 34 SER B CA 1
ATOM 1626 C C . SER B 1 34 ? -12.578 -34.25 -17.203 1 60.94 34 SER B C 1
ATOM 1628 O O . SER B 1 34 ? -13.344 -34.656 -16.328 1 60.94 34 SER B O 1
ATOM 1630 N N . TYR B 1 35 ? -11.297 -34.625 -17.438 1 58.16 35 TYR B N 1
ATOM 1631 C CA . TYR B 1 35 ? -10.906 -35.812 -16.703 1 58.16 35 TYR B CA 1
ATOM 1632 C C . TYR B 1 35 ? -9.891 -35.5 -15.617 1 58.16 35 TYR B C 1
ATOM 1634 O O . TYR B 1 35 ? -8.898 -34.812 -15.883 1 58.16 35 TYR B O 1
ATOM 1642 N N . ASP B 1 36 ? -10.32 -35.531 -14.25 1 63.41 36 ASP B N 1
ATOM 1643 C CA . ASP B 1 36 ? -9.555 -35.75 -13.023 1 63.41 36 ASP B CA 1
ATOM 1644 C C . ASP B 1 36 ? -9.117 -34.438 -12.398 1 63.41 36 ASP B C 1
ATOM 1646 O O . ASP B 1 36 ? -7.922 -34.156 -12.281 1 63.41 36 ASP B O 1
ATOM 1650 N N . PRO B 1 37 ? -10.117 -33.531 -12.172 1 72.12 37 PRO B N 1
ATOM 1651 C CA . PRO B 1 37 ? -9.719 -32.312 -11.445 1 72.12 37 PRO B CA 1
ATOM 1652 C C . PRO B 1 37 ? -9.047 -32.625 -10.117 1 72.12 37 PRO B C 1
ATOM 1654 O O . PRO B 1 37 ? -9.281 -33.688 -9.531 1 72.12 37 PRO B O 1
ATOM 1657 N N . LEU B 1 38 ? -7.988 -31.766 -9.734 1 82.38 38 LEU B N 1
ATOM 1658 C CA . LEU B 1 38 ? -7.383 -31.891 -8.414 1 82.38 38 LEU B CA 1
ATOM 1659 C C . LEU B 1 38 ? -8.453 -31.906 -7.324 1 82.38 38 LEU B C 1
ATOM 1661 O O . LEU B 1 38 ? -9.453 -31.203 -7.422 1 82.38 38 LEU B O 1
ATOM 1665 N N . PRO B 1 39 ? -8.336 -32.875 -6.426 1 85.69 39 PRO B N 1
ATOM 1666 C CA . PRO B 1 39 ? -9.258 -32.812 -5.289 1 85.69 39 PRO B CA 1
ATOM 1667 C C . PRO B 1 39 ? -9.109 -31.531 -4.48 1 85.69 39 PRO B C 1
ATOM 1669 O O . PRO B 1 39 ? -8.195 -30.734 -4.734 1 85.69 39 PRO B O 1
ATOM 1672 N N . GLN B 1 40 ? -10.062 -31.344 -3.629 1 90.31 40 GLN B N 1
ATOM 1673 C CA . GLN B 1 40 ? -9.969 -30.219 -2.695 1 90.31 40 GLN B CA 1
ATOM 1674 C C . GLN B 1 40 ? -9.07 -30.578 -1.51 1 90.31 40 GLN B C 1
ATOM 1676 O O . GLN B 1 40 ? -9.305 -31.562 -0.823 1 90.31 40 GLN B O 1
ATOM 1681 N N . PHE B 1 41 ? -8.062 -29.781 -1.307 1 93.44 41 PHE B N 1
ATOM 1682 C CA . PHE B 1 41 ? -7.168 -29.969 -0.166 1 93.44 41 PHE B CA 1
ATOM 1683 C C . PHE B 1 41 ? -7.594 -29.078 0.998 1 93.44 41 PHE B C 1
ATOM 1685 O O . PHE B 1 41 ? -6.973 -28.047 1.257 1 93.44 41 PHE B O 1
ATOM 1692 N N . CYS B 1 42 ? -8.57 -29.594 1.794 1 93.69 42 CYS B N 1
ATOM 1693 C CA . CYS B 1 42 ? -9.227 -28.781 2.811 1 93.69 42 CYS B CA 1
ATOM 1694 C C . CYS B 1 42 ? -8.367 -28.656 4.062 1 93.69 42 CYS B C 1
ATOM 1696 O O . CYS B 1 42 ? -8.633 -27.828 4.93 1 93.69 42 CYS B O 1
ATOM 1698 N N . ASN B 1 43 ? -7.324 -29.391 4.016 1 94.62 43 ASN B N 1
ATOM 1699 C CA . ASN B 1 43 ? -6.516 -29.406 5.23 1 94.62 43 ASN B CA 1
ATOM 1700 C C . ASN B 1 43 ? -5.203 -28.656 5.035 1 94.62 43 ASN B C 1
ATOM 1702 O O . ASN B 1 43 ? -4.488 -28.375 6.004 1 94.62 43 ASN B O 1
ATOM 1706 N N . VAL B 1 44 ? -4.863 -28.344 3.803 1 96.19 44 VAL B N 1
ATOM 1707 C CA . VAL B 1 44 ? -3.58 -27.719 3.521 1 96.19 44 VAL B CA 1
ATOM 1708 C C . VAL B 1 44 ? -3.641 -26.234 3.902 1 96.19 44 VAL B C 1
ATOM 1710 O O . VAL B 1 44 ? -4.453 -25.484 3.359 1 96.19 44 VAL B O 1
ATOM 1713 N N . SER B 1 45 ? -2.807 -25.875 4.793 1 97.44 45 SER B N 1
ATOM 1714 C CA . SER B 1 45 ? -2.742 -24.469 5.223 1 97.44 45 SER B CA 1
ATOM 1715 C C . SER B 1 45 ? -1.503 -23.781 4.664 1 97.44 45 SER B C 1
ATOM 1717 O O . SER B 1 45 ? -1.442 -22.547 4.617 1 97.44 45 SER B O 1
ATOM 1719 N N . THR B 1 46 ? -0.459 -24.547 4.375 1 98.25 46 THR B N 1
ATOM 1720 C CA . THR B 1 46 ? 0.782 -24.016 3.834 1 98.25 46 THR B CA 1
ATOM 1721 C C . THR B 1 46 ? 1.144 -24.688 2.518 1 98.25 46 THR B C 1
ATOM 1723 O O . THR B 1 46 ? 1.223 -25.922 2.449 1 98.25 46 THR B O 1
ATOM 1726 N N . LEU B 1 47 ? 1.352 -23.953 1.467 1 98.19 47 LEU B N 1
ATOM 1727 C CA . LEU B 1 47 ? 1.662 -24.469 0.138 1 98.19 47 LEU B CA 1
ATOM 1728 C C . LEU B 1 47 ? 2.904 -23.797 -0.431 1 98.19 47 LEU B C 1
ATOM 1730 O O . LEU B 1 47 ? 3.043 -22.562 -0.351 1 98.19 47 LEU B O 1
ATOM 1734 N N . LYS B 1 48 ? 3.822 -24.5 -0.824 1 98.38 48 LYS B N 1
ATOM 1735 C CA . LYS B 1 48 ? 4.953 -24.031 -1.628 1 98.38 48 LYS B CA 1
ATOM 1736 C C . LYS B 1 48 ? 4.859 -24.562 -3.059 1 98.38 48 LYS B C 1
ATOM 1738 O O . LYS B 1 48 ? 4.641 -25.75 -3.275 1 98.38 48 LYS B O 1
ATOM 1743 N N . VAL B 1 49 ? 4.992 -23.688 -4 1 98.06 49 VAL B N 1
ATOM 1744 C CA . VAL B 1 49 ? 4.797 -24.141 -5.375 1 98.06 49 VAL B CA 1
ATOM 1745 C C . VAL B 1 49 ? 5.738 -23.375 -6.309 1 98.06 49 VAL B C 1
ATOM 1747 O O . VAL B 1 49 ? 6.004 -22.188 -6.102 1 98.06 49 VAL B O 1
ATOM 1750 N N . THR B 1 50 ? 6.277 -24.047 -7.289 1 96.69 50 THR B N 1
ATOM 1751 C CA . THR B 1 50 ? 6.992 -23.422 -8.398 1 96.69 50 THR B CA 1
ATOM 1752 C C . THR B 1 50 ? 6.164 -23.484 -9.68 1 96.69 50 THR B C 1
ATOM 1754 O O . THR B 1 50 ? 5.75 -24.562 -10.102 1 96.69 50 THR B O 1
ATOM 1757 N N . PHE B 1 51 ? 5.891 -22.328 -10.32 1 95.06 51 PHE B N 1
ATOM 1758 C CA . PHE B 1 51 ? 5.117 -22.25 -11.555 1 95.06 51 PHE B CA 1
ATOM 1759 C C . PHE B 1 51 ? 6.027 -22 -12.75 1 95.06 51 PHE B C 1
ATOM 1761 O O . PHE B 1 51 ? 7.094 -21.391 -12.617 1 95.06 51 PHE B O 1
ATOM 1768 N N . SER B 1 52 ? 5.512 -22.484 -13.844 1 90.12 52 SER B N 1
ATOM 1769 C CA . SER B 1 52 ? 6.059 -22 -15.109 1 90.12 52 SER B CA 1
ATOM 1770 C C . SER B 1 52 ? 5.383 -20.703 -15.547 1 90.12 52 SER B C 1
ATOM 1772 O O . SER B 1 52 ? 4.168 -20.562 -15.414 1 90.12 52 SER B O 1
ATOM 1774 N N . VAL B 1 53 ? 6.176 -19.844 -16.125 1 90.69 53 VAL B N 1
ATOM 1775 C CA . VAL B 1 53 ? 5.633 -18.562 -16.594 1 90.69 53 VAL B CA 1
ATOM 1776 C C . VAL B 1 53 ? 4.695 -18.812 -17.781 1 90.69 53 VAL B C 1
ATOM 1778 O O . VAL B 1 53 ? 3.707 -18.094 -17.953 1 90.69 53 VAL B O 1
ATOM 1781 N N . SER B 1 54 ? 4.918 -19.828 -18.562 1 86.75 54 SER B N 1
ATOM 1782 C CA . SER B 1 54 ? 4.207 -20.078 -19.812 1 86.75 54 SER B CA 1
ATOM 1783 C C . SER B 1 54 ? 2.752 -20.453 -19.547 1 86.75 54 SER B C 1
ATOM 1785 O O . SER B 1 54 ? 1.885 -20.219 -20.391 1 86.75 54 SER B O 1
ATOM 1787 N N . ASN B 1 55 ? 2.498 -20.984 -18.422 1 88.38 55 ASN B N 1
ATOM 1788 C CA . ASN B 1 55 ? 1.125 -21.375 -18.141 1 88.38 55 ASN B CA 1
ATOM 1789 C C . ASN B 1 55 ? 0.623 -20.781 -16.828 1 88.38 55 ASN B C 1
ATOM 1791 O O . ASN B 1 55 ? -0.369 -21.25 -16.266 1 88.38 55 ASN B O 1
ATOM 1795 N N . LEU B 1 56 ? 1.253 -19.812 -16.359 1 93.19 56 LEU B N 1
ATOM 1796 C CA . LEU B 1 56 ? 1.004 -19.203 -15.055 1 93.19 56 LEU B CA 1
ATOM 1797 C C . LEU B 1 56 ? -0.422 -18.672 -14.961 1 93.19 56 LEU B C 1
ATOM 1799 O O . LEU B 1 56 ? -1.115 -18.906 -13.969 1 93.19 56 LEU B O 1
ATOM 1803 N N . ASP B 1 57 ? -0.909 -17.984 -15.969 1 92.62 57 ASP B N 1
ATOM 1804 C CA . ASP B 1 57 ? -2.205 -17.312 -15.969 1 92.62 57 ASP B CA 1
ATOM 1805 C C . ASP B 1 57 ? -3.346 -18.312 -15.844 1 92.62 57 ASP B C 1
ATOM 1807 O O . ASP B 1 57 ? -4.418 -17.984 -15.336 1 92.62 57 ASP B O 1
ATOM 1811 N N . ARG B 1 58 ? -3.084 -19.516 -16.234 1 89.75 58 ARG B N 1
ATOM 1812 C CA . ARG B 1 58 ? -4.098 -20.562 -16.141 1 89.75 58 ARG B CA 1
ATOM 1813 C C . ARG B 1 58 ? -3.893 -21.422 -14.898 1 89.75 58 ARG B C 1
ATOM 1815 O O . ARG B 1 58 ? -4.844 -21.703 -14.164 1 89.75 58 ARG B O 1
ATOM 1822 N N . MET B 1 59 ? -2.689 -21.75 -14.672 1 92.44 59 MET B N 1
ATOM 1823 C CA . MET B 1 59 ? -2.404 -22.766 -13.672 1 92.44 59 MET B CA 1
ATOM 1824 C C . MET B 1 59 ? -2.529 -22.203 -12.258 1 92.44 59 MET B C 1
ATOM 1826 O O . MET B 1 59 ? -2.982 -22.906 -11.352 1 92.44 59 MET B O 1
ATOM 1830 N N . MET B 1 60 ? -2.17 -20.984 -12.07 1 95.56 60 MET B N 1
ATOM 1831 C CA . MET B 1 60 ? -2.17 -20.453 -10.719 1 95.56 60 MET B CA 1
ATOM 1832 C C . MET B 1 60 ? -3.592 -20.328 -10.18 1 95.56 60 MET B C 1
ATOM 1834 O O . MET B 1 60 ? -3.92 -20.906 -9.141 1 95.56 60 MET B O 1
ATOM 1838 N N . PRO B 1 61 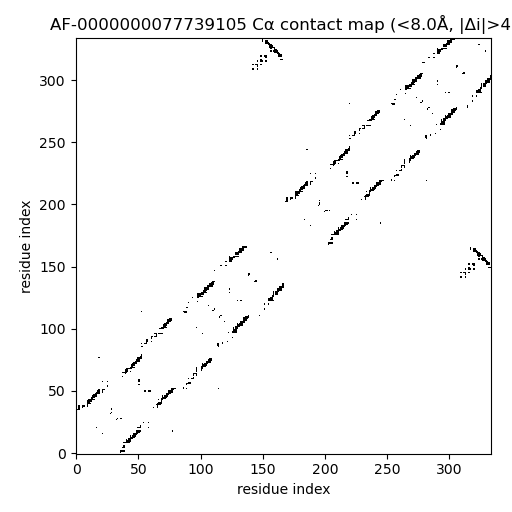? -4.547 -19.656 -10.898 1 95.56 61 PRO B N 1
ATOM 1839 C CA . PRO B 1 61 ? -5.922 -19.609 -10.391 1 95.56 61 PRO B CA 1
ATOM 1840 C C . PRO B 1 61 ? -6.539 -21 -10.227 1 95.56 61 PRO B C 1
ATOM 1842 O O . PRO B 1 61 ? -7.223 -21.25 -9.234 1 95.56 61 PRO B O 1
ATOM 1845 N N . THR B 1 62 ? -6.266 -21.844 -11.156 1 91.94 62 THR B N 1
ATOM 1846 C CA . THR B 1 62 ? -6.824 -23.203 -11.125 1 91.94 62 THR B CA 1
ATOM 1847 C C . THR B 1 62 ? -6.305 -23.969 -9.914 1 91.94 62 THR B C 1
ATOM 1849 O O . THR B 1 62 ? -7.078 -24.625 -9.211 1 91.94 62 THR B O 1
ATOM 1852 N N . LEU B 1 63 ? -5.059 -23.891 -9.703 1 94.5 63 LEU B N 1
ATOM 1853 C CA . LEU B 1 63 ? -4.461 -24.594 -8.57 1 94.5 63 LEU B CA 1
ATOM 1854 C C . LEU B 1 63 ? -5.023 -24.078 -7.25 1 94.5 63 LEU B C 1
ATOM 1856 O O . LEU B 1 63 ? -5.375 -24.875 -6.367 1 94.5 63 LEU B O 1
ATOM 1860 N N . LEU B 1 64 ? -5.086 -22.766 -7.094 1 96.06 64 LEU B N 1
ATOM 1861 C CA . LEU B 1 64 ? -5.531 -22.156 -5.848 1 96.06 64 LEU B CA 1
ATOM 1862 C C . LEU B 1 64 ? -6.957 -22.578 -5.512 1 96.06 64 LEU B C 1
ATOM 1864 O O . LEU B 1 64 ? -7.316 -22.688 -4.336 1 96.06 64 LEU B O 1
ATOM 1868 N N . GLU B 1 65 ? -7.77 -22.922 -6.48 1 94.06 65 GLU B N 1
ATOM 1869 C CA . GLU B 1 65 ? -9.141 -23.375 -6.262 1 94.06 65 GLU B CA 1
ATOM 1870 C C . GLU B 1 65 ? -9.156 -24.688 -5.477 1 94.06 65 GLU B C 1
ATOM 1872 O O . GLU B 1 65 ? -10.148 -25 -4.809 1 94.06 65 GLU B O 1
ATOM 1877 N N . SER B 1 66 ? -8.125 -25.391 -5.555 1 93.31 66 SER B N 1
ATOM 1878 C CA . SER B 1 66 ? -8.062 -26.688 -4.898 1 93.31 66 SER B CA 1
ATOM 1879 C C . SER B 1 66 ? -7.629 -26.562 -3.443 1 93.31 66 SER B C 1
ATOM 1881 O O . SER B 1 66 ? -7.617 -27.547 -2.701 1 93.31 66 SER B O 1
ATOM 1883 N N . PHE B 1 67 ? -7.324 -25.359 -3.01 1 95.62 67 PHE B N 1
ATOM 1884 C CA . PHE B 1 67 ? -6.871 -25.125 -1.646 1 95.62 67 PHE B CA 1
ATOM 1885 C C . PHE B 1 67 ? -7.746 -24.078 -0.956 1 95.62 67 PHE B C 1
ATOM 1887 O O . PHE B 1 67 ? -7.297 -22.969 -0.698 1 95.62 67 PHE B O 1
ATOM 1894 N N . PRO B 1 68 ? -8.938 -24.469 -0.556 1 94.88 68 PRO B N 1
ATOM 1895 C CA . PRO B 1 68 ? -9.914 -23.5 -0.046 1 94.88 68 PRO B CA 1
ATOM 1896 C C . PRO B 1 68 ? -9.516 -22.922 1.315 1 94.88 68 PRO B C 1
ATOM 1898 O O . PRO B 1 68 ? -9.992 -21.859 1.702 1 94.88 68 PRO B O 1
ATOM 1901 N N . LYS B 1 69 ? -8.57 -23.547 2.039 1 96.25 69 LYS B N 1
ATOM 1902 C CA . LYS B 1 69 ? -8.227 -23.094 3.387 1 96.25 69 LYS B CA 1
ATOM 1903 C C . LYS B 1 69 ? -6.758 -22.688 3.475 1 96.25 69 LYS B C 1
ATOM 1905 O O . LYS B 1 69 ? -6.176 -22.672 4.562 1 96.25 69 LYS B O 1
ATOM 1910 N N . LEU B 1 70 ? -6.188 -22.359 2.385 1 98 70 LEU B N 1
ATOM 1911 C CA . LEU B 1 70 ? -4.777 -22 2.301 1 98 70 LEU B CA 1
ATOM 1912 C C . LEU B 1 70 ? -4.496 -20.703 3.061 1 98 70 LEU B C 1
ATOM 1914 O O . LEU B 1 70 ? -5.113 -19.672 2.785 1 98 70 LEU B O 1
ATOM 1918 N N . LYS B 1 71 ? -3.604 -20.703 4.023 1 98.31 71 LYS B N 1
ATOM 1919 C CA . LYS B 1 71 ? -3.27 -19.531 4.828 1 98.31 71 LYS B CA 1
ATOM 1920 C C . LYS B 1 71 ? -1.953 -18.906 4.371 1 98.31 71 LYS B C 1
ATOM 1922 O O . LYS B 1 71 ? -1.793 -17.688 4.406 1 98.31 71 LYS B O 1
ATOM 1927 N N . SER B 1 72 ? -1.037 -19.797 3.975 1 98.69 72 SER B N 1
ATOM 1928 C CA . SER B 1 72 ? 0.307 -19.375 3.607 1 98.69 72 SER B CA 1
ATOM 1929 C C . SER B 1 72 ? 0.736 -19.953 2.27 1 98.69 72 SER B C 1
ATOM 1931 O O . SER B 1 72 ? 0.696 -21.172 2.082 1 98.69 72 SER B O 1
ATOM 1933 N N . LEU B 1 73 ? 1.146 -19.156 1.343 1 98.69 73 LEU B N 1
ATOM 1934 C CA . LEU B 1 73 ? 1.587 -19.547 0.012 1 98.69 73 LEU B CA 1
ATOM 1935 C C . LEU B 1 73 ? 2.986 -19.016 -0.282 1 98.69 73 LEU B C 1
ATOM 1937 O O . LEU B 1 73 ? 3.25 -17.828 -0.11 1 98.69 73 LEU B O 1
ATOM 1941 N N . VAL B 1 74 ? 3.881 -19.844 -0.596 1 98.62 74 VAL B N 1
ATOM 1942 C CA . VAL B 1 74 ? 5.188 -19.453 -1.122 1 98.62 74 VAL B CA 1
ATOM 1943 C C . VAL B 1 74 ? 5.293 -19.859 -2.59 1 98.62 74 VAL B C 1
ATOM 1945 O O . VAL B 1 74 ? 5.168 -21.047 -2.924 1 98.62 74 VAL B O 1
ATOM 1948 N N . LEU B 1 75 ? 5.434 -18.906 -3.463 1 97.44 75 LEU B N 1
ATOM 1949 C CA . LEU B 1 75 ? 5.504 -19.25 -4.875 1 97.44 75 LEU B CA 1
ATOM 1950 C C . LEU B 1 75 ? 6.82 -18.781 -5.488 1 97.44 75 LEU B C 1
ATOM 1952 O O . LEU B 1 75 ? 7.41 -17.812 -5.031 1 97.44 75 LEU B O 1
ATOM 1956 N N . LYS B 1 76 ? 7.309 -19.547 -6.395 1 96.19 76 LYS B N 1
ATOM 1957 C CA . LYS B 1 76 ? 8.469 -19.266 -7.234 1 96.19 76 LYS B CA 1
ATOM 1958 C C . LYS B 1 76 ? 8.117 -19.391 -8.711 1 96.19 76 LYS B C 1
ATOM 1960 O O . LYS B 1 76 ? 7.355 -20.266 -9.109 1 96.19 76 LYS B O 1
ATOM 1965 N N . LEU B 1 77 ? 8.594 -18.438 -9.477 1 93.69 77 LEU B N 1
ATOM 1966 C CA . LEU B 1 77 ? 8.383 -18.469 -10.922 1 93.69 77 LEU B CA 1
ATOM 1967 C C . LEU B 1 77 ? 9.633 -18.969 -11.641 1 93.69 77 LEU B C 1
ATOM 1969 O O . LEU B 1 77 ? 10.734 -18.5 -11.375 1 93.69 77 LEU B O 1
ATOM 1973 N N . ASP B 1 78 ? 9.438 -19.969 -12.352 1 86.94 78 ASP B N 1
ATOM 1974 C CA . ASP B 1 78 ? 10.531 -20.484 -13.18 1 86.94 78 ASP B CA 1
ATOM 1975 C C . ASP B 1 78 ? 10.609 -19.734 -14.5 1 86.94 78 ASP B C 1
ATOM 1977 O O . ASP B 1 78 ? 9.758 -19.906 -15.375 1 86.94 78 ASP B O 1
ATOM 1981 N N . TYR B 1 79 ? 11.492 -18.719 -14.398 1 72.38 79 TYR B N 1
ATOM 1982 C CA . TYR B 1 79 ? 11.734 -17.938 -15.602 1 72.38 79 TYR B CA 1
ATOM 1983 C C . TYR B 1 79 ? 12.75 -18.625 -16.516 1 72.38 79 TYR B C 1
ATOM 1985 O O . TYR B 1 79 ? 13.82 -19.031 -16.047 1 72.38 79 TYR B O 1
ATOM 1993 N N . ASP B 1 80 ? 12.336 -19.188 -17.531 1 63.22 80 ASP B N 1
ATOM 1994 C CA . ASP B 1 80 ? 13.273 -19.656 -18.547 1 63.22 80 ASP B CA 1
ATOM 1995 C C . ASP B 1 80 ? 13.781 -18.516 -19.406 1 63.22 80 ASP B C 1
ATOM 1997 O O . ASP B 1 80 ? 13.055 -18 -20.266 1 63.22 80 ASP B O 1
ATOM 2001 N N . PRO B 1 81 ? 14.898 -17.906 -19 1 58.22 81 PRO B N 1
ATOM 2002 C CA . PRO B 1 81 ? 15.453 -16.781 -19.75 1 58.22 81 PRO B CA 1
ATOM 2003 C C . PRO B 1 81 ? 15.523 -17.047 -21.25 1 58.22 81 PRO B C 1
ATOM 2005 O O . PRO B 1 81 ? 15.602 -16.109 -22.047 1 58.22 81 PRO B O 1
ATOM 2008 N N . SER B 1 82 ? 15.789 -18.281 -21.562 1 54.91 82 SER B N 1
ATOM 2009 C CA . SER B 1 82 ? 15.906 -18.641 -22.969 1 54.91 82 SER B CA 1
ATOM 2010 C C . SER B 1 82 ? 14.602 -18.359 -23.719 1 54.91 82 SER B C 1
ATOM 2012 O O . SER B 1 82 ? 14.602 -18.266 -24.953 1 54.91 82 SER B O 1
ATOM 2014 N N . ARG B 1 83 ? 13.617 -18.328 -23.094 1 56.91 83 ARG B N 1
ATOM 2015 C CA . ARG B 1 83 ? 12.328 -18.016 -23.719 1 56.91 83 ARG B CA 1
ATOM 2016 C C . ARG B 1 83 ? 12.117 -16.516 -23.812 1 56.91 83 ARG B C 1
ATOM 2018 O O . ARG B 1 83 ? 11.961 -15.828 -22.797 1 56.91 83 ARG B O 1
ATOM 2025 N N . LYS B 1 84 ? 12.852 -15.898 -24.781 1 52.5 84 LYS B N 1
ATOM 2026 C CA . LYS B 1 84 ? 12.938 -14.492 -25.172 1 52.5 84 LYS B CA 1
ATOM 2027 C C . LYS B 1 84 ? 11.57 -13.82 -25.141 1 52.5 84 LYS B C 1
ATOM 2029 O O . LYS B 1 84 ? 11.461 -12.609 -25.344 1 52.5 84 LYS B O 1
ATOM 2034 N N . ARG B 1 85 ? 10.555 -14.641 -25.266 1 54.16 85 ARG B N 1
ATOM 2035 C CA . ARG B 1 85 ? 9.305 -13.977 -25.609 1 54.16 85 ARG B CA 1
ATOM 2036 C C . ARG B 1 85 ? 8.703 -13.273 -24.406 1 54.16 85 ARG B C 1
ATOM 2038 O O . ARG B 1 85 ? 8.797 -13.773 -23.281 1 54.16 85 ARG B O 1
ATOM 2045 N N . ALA B 1 86 ? 8.547 -12 -24.547 1 59.44 86 ALA B N 1
ATOM 2046 C CA . ALA B 1 86 ? 7.785 -11.148 -23.641 1 59.44 86 ALA B CA 1
ATOM 2047 C C . ALA B 1 86 ? 6.48 -11.828 -23.219 1 59.44 86 ALA B C 1
ATOM 2049 O O . ALA B 1 86 ? 5.582 -12.016 -24.047 1 59.44 86 ALA B O 1
ATOM 2050 N N . VAL B 1 87 ? 6.594 -12.812 -22.234 1 71.19 87 VAL B N 1
ATOM 2051 C CA . VAL B 1 87 ? 5.379 -13.484 -21.766 1 71.19 87 VAL B CA 1
ATOM 2052 C C . VAL B 1 87 ? 4.461 -12.469 -21.094 1 71.19 87 VAL B C 1
ATOM 2054 O O . VAL B 1 87 ? 4.914 -11.672 -20.266 1 71.19 87 VAL B O 1
ATOM 2057 N N . HIS B 1 88 ? 3.318 -12.266 -21.75 1 80.56 88 HIS B N 1
ATOM 2058 C CA . HIS B 1 88 ? 2.277 -11.445 -21.141 1 80.56 88 HIS B CA 1
ATOM 2059 C C . HIS B 1 88 ? 1.353 -12.281 -20.266 1 80.56 88 HIS B C 1
ATOM 2061 O O . HIS B 1 88 ? 0.76 -13.258 -20.734 1 80.56 88 HIS B O 1
ATOM 2067 N N . VAL B 1 89 ? 1.458 -12.164 -19.016 1 89.31 89 VAL B N 1
ATOM 2068 C CA . VAL B 1 89 ? 0.61 -12.875 -18.062 1 89.31 89 VAL B CA 1
ATOM 2069 C C . VAL B 1 89 ? -0.532 -11.969 -17.609 1 89.31 89 VAL B C 1
ATOM 2071 O O . VAL B 1 89 ? -0.304 -10.812 -17.234 1 89.31 89 VAL B O 1
ATOM 2074 N N . ARG B 1 90 ? -1.747 -12.375 -17.75 1 89.38 90 ARG B N 1
ATOM 2075 C CA . ARG B 1 90 ? -2.943 -11.727 -17.219 1 89.38 90 ARG B CA 1
ATOM 2076 C C . ARG B 1 90 ? -3.914 -12.75 -16.641 1 89.38 90 ARG B C 1
ATOM 2078 O O . ARG B 1 90 ? -4.312 -13.695 -17.328 1 89.38 90 ARG B O 1
ATOM 2085 N N . PHE B 1 91 ? -4.262 -12.531 -15.414 1 94.06 91 PHE B N 1
ATOM 2086 C CA . PHE B 1 91 ? -5.152 -13.484 -14.766 1 94.06 91 PHE B CA 1
ATOM 2087 C C . PHE B 1 91 ? -6.605 -13.195 -15.117 1 94.06 91 PHE B C 1
ATOM 2089 O O . PHE B 1 91 ? -7.047 -12.047 -15.055 1 94.06 91 PHE B O 1
ATOM 2096 N N . SER B 1 92 ? -7.305 -14.188 -15.516 1 86.94 92 SER B N 1
ATOM 2097 C CA . SER B 1 92 ? -8.68 -14.023 -15.984 1 86.94 92 SER B CA 1
ATOM 2098 C C . SER B 1 92 ? -9.68 -14.414 -14.906 1 86.94 92 SER B C 1
ATOM 2100 O O . SER B 1 92 ? -10.875 -14.133 -15.031 1 86.94 92 SER B O 1
ATOM 2102 N N . SER B 1 93 ? -9.242 -15.094 -13.977 1 92.81 93 SER B N 1
ATOM 2103 C CA . SER B 1 93 ? -10.156 -15.523 -12.922 1 92.81 93 SER B CA 1
ATOM 2104 C C . SER B 1 93 ? -9.547 -15.32 -11.539 1 92.81 93 SER B C 1
ATOM 2106 O O . SER B 1 93 ? -8.328 -15.219 -11.406 1 92.81 93 SER B O 1
ATOM 2108 N N . VAL B 1 94 ? -10.453 -15.203 -10.586 1 95.94 94 VAL B N 1
ATOM 2109 C CA . VAL B 1 94 ? -10.086 -15.039 -9.18 1 95.94 94 VAL B CA 1
ATOM 2110 C C . VAL B 1 94 ? -10.844 -16.047 -8.32 1 95.94 94 VAL B C 1
ATOM 2112 O O . VAL B 1 94 ? -12.055 -15.906 -8.125 1 95.94 94 VAL B O 1
ATOM 2115 N N . PRO B 1 95 ? -10.148 -17.062 -7.906 1 94.94 95 PRO B N 1
ATOM 2116 C CA . PRO B 1 95 ? -10.844 -18.031 -7.055 1 94.94 95 PRO B CA 1
ATOM 2117 C C . PRO B 1 95 ? -11.367 -17.406 -5.766 1 94.94 95 PRO B C 1
ATOM 2119 O O . PRO B 1 95 ? -10.719 -16.516 -5.195 1 94.94 95 PRO B O 1
ATOM 2122 N N . PRO B 1 96 ? -12.516 -17.844 -5.289 1 94.56 96 PRO B N 1
ATOM 2123 C CA . PRO B 1 96 ? -13.156 -17.25 -4.113 1 94.56 96 PRO B CA 1
ATOM 2124 C C . PRO B 1 96 ? -12.305 -17.375 -2.852 1 94.56 96 PRO B C 1
ATOM 2126 O O . PRO B 1 96 ? -12.445 -16.562 -1.931 1 94.56 96 PRO B O 1
ATOM 2129 N N . CYS B 1 97 ? -11.469 -18.344 -2.879 1 95.69 97 CYS B N 1
ATOM 2130 C CA . CYS B 1 97 ? -10.672 -18.562 -1.674 1 95.69 97 CYS B CA 1
ATOM 2131 C C . CYS B 1 97 ? -9.758 -17.375 -1.393 1 95.69 97 CYS B C 1
ATOM 2133 O O . CYS B 1 97 ? -9.32 -17.188 -0.258 1 95.69 97 CYS B O 1
ATOM 2135 N N . LEU B 1 98 ? -9.453 -16.547 -2.369 1 96.94 98 LEU B N 1
ATOM 2136 C CA . LEU B 1 98 ? -8.609 -15.375 -2.17 1 96.94 98 LEU B CA 1
ATOM 2137 C C . LEU B 1 98 ? -9.305 -14.344 -1.283 1 96.94 98 LEU B C 1
ATOM 2139 O O . LEU B 1 98 ? -8.641 -13.539 -0.622 1 96.94 98 LEU B O 1
ATOM 2143 N N . LEU B 1 99 ? -10.617 -14.453 -1.183 1 96.06 99 LEU B N 1
ATOM 2144 C CA . LEU B 1 99 ? -11.383 -13.508 -0.381 1 96.06 99 LEU B CA 1
ATOM 2145 C C . LEU B 1 99 ? -11.367 -13.898 1.092 1 96.06 99 LEU B C 1
ATOM 2147 O O . LEU B 1 99 ? -11.586 -13.062 1.967 1 96.06 99 LEU B O 1
ATOM 2151 N N . SER B 1 100 ? -10.953 -15.109 1.347 1 95 100 SER B N 1
ATOM 2152 C CA . SER B 1 100 ? -11.266 -15.531 2.709 1 95 100 SER B CA 1
ATOM 2153 C C . SER B 1 100 ? -10.078 -16.25 3.354 1 95 100 SER B C 1
ATOM 2155 O O . SER B 1 100 ? -10.055 -16.438 4.57 1 95 100 SER B O 1
ATOM 2157 N N . SER B 1 101 ? -8.977 -16.516 2.562 1 94.56 101 SER B N 1
ATOM 2158 C CA . SER B 1 101 ? -8.141 -17.516 3.199 1 94.56 101 SER B CA 1
ATOM 2159 C C . SER B 1 101 ? -6.688 -17.062 3.275 1 94.56 101 SER B C 1
ATOM 2161 O O . SER B 1 101 ? -6.082 -17.078 4.348 1 94.56 101 SER B O 1
ATOM 2163 N N . PRO B 1 102 ? -6.008 -16.703 2.205 1 97.25 102 PRO B N 1
ATOM 2164 C CA . PRO B 1 102 ? -4.57 -16.453 2.336 1 97.25 102 PRO B CA 1
ATOM 2165 C C . PRO B 1 102 ? -4.254 -15.227 3.184 1 97.25 102 PRO B C 1
ATOM 2167 O O . PRO B 1 102 ? -4.797 -14.148 2.938 1 97.25 102 PRO B O 1
ATOM 2170 N N . GLU B 1 103 ? -3.395 -15.461 4.152 1 98.31 103 GLU B N 1
ATOM 2171 C CA . GLU B 1 103 ? -2.936 -14.391 5.031 1 98.31 103 GLU B CA 1
ATOM 2172 C C . GLU B 1 103 ? -1.498 -13.992 4.711 1 98.31 103 GLU B C 1
ATOM 2174 O O . GLU B 1 103 ? -1.073 -12.883 5.02 1 98.31 103 GLU B O 1
ATOM 2179 N N . PHE B 1 104 ? -0.806 -14.969 4.168 1 98.69 104 PHE B N 1
ATOM 2180 C CA . PHE B 1 104 ? 0.615 -14.781 3.895 1 98.69 104 PHE B CA 1
ATOM 2181 C C . PHE B 1 104 ? 0.968 -15.289 2.5 1 98.69 104 PHE B C 1
ATOM 2183 O O . PHE B 1 104 ? 0.647 -16.422 2.146 1 98.69 104 PHE B O 1
ATOM 2190 N N . VAL B 1 105 ? 1.529 -14.477 1.695 1 98.69 105 VAL B N 1
ATOM 2191 C CA . VAL B 1 105 ? 2.033 -14.852 0.379 1 98.69 105 VAL B CA 1
ATOM 2192 C C . VAL B 1 105 ? 3.479 -14.383 0.225 1 98.69 105 VAL B C 1
ATOM 2194 O O . VAL B 1 105 ? 3.797 -13.227 0.499 1 98.69 105 VAL B O 1
ATOM 2197 N N . LYS B 1 106 ? 4.324 -15.258 -0.147 1 98.62 106 LYS B N 1
ATOM 2198 C CA . LYS B 1 106 ? 5.711 -14.922 -0.45 1 98.62 106 LYS B CA 1
ATOM 2199 C C . LYS B 1 106 ? 6.051 -15.25 -1.902 1 98.62 106 LYS B C 1
ATOM 2201 O O . LYS B 1 106 ? 5.797 -16.359 -2.371 1 98.62 106 LYS B O 1
ATOM 2206 N N . ILE B 1 107 ? 6.59 -14.344 -2.605 1 97.75 107 ILE B N 1
ATOM 2207 C CA . ILE B 1 107 ? 7.086 -14.539 -3.963 1 97.75 107 ILE B CA 1
ATOM 2208 C C . ILE B 1 107 ? 8.617 -14.578 -3.953 1 97.75 107 ILE B C 1
ATOM 2210 O O . ILE B 1 107 ? 9.266 -13.578 -3.648 1 97.75 107 ILE B O 1
ATOM 2214 N N . LYS B 1 108 ? 9.078 -15.664 -4.266 1 96.19 108 LYS B N 1
ATOM 2215 C CA . LYS B 1 108 ? 10.523 -15.867 -4.266 1 96.19 108 LYS B CA 1
ATOM 2216 C C . LYS B 1 108 ? 11.156 -15.281 -5.523 1 96.19 108 LYS B C 1
ATOM 2218 O O . LYS B 1 108 ? 10.516 -15.203 -6.574 1 96.19 108 LYS B O 1
ATOM 2223 N N . CYS B 1 109 ? 12.406 -14.859 -5.445 1 92.06 109 CYS B N 1
ATOM 2224 C CA . CYS B 1 109 ? 13.211 -14.352 -6.551 1 92.06 109 CYS B CA 1
ATOM 2225 C C . CYS B 1 109 ? 12.453 -13.289 -7.336 1 92.06 109 CYS B C 1
ATOM 2227 O O . CYS B 1 109 ? 12.328 -13.383 -8.562 1 92.06 109 CYS B O 1
ATOM 2229 N N . PHE B 1 110 ? 11.992 -12.273 -6.629 1 93 110 PHE B N 1
ATOM 2230 C CA . PHE B 1 110 ? 11.219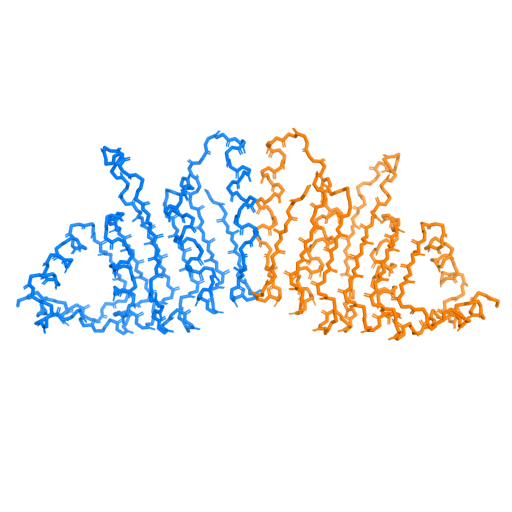 -11.195 -7.23 1 93 110 PHE B CA 1
ATOM 2231 C C . PHE B 1 110 ? 12.133 -10.219 -7.973 1 93 110 PHE B C 1
ATOM 2233 O O . PHE B 1 110 ? 12.852 -9.438 -7.348 1 93 110 PHE B O 1
ATOM 2240 N N . ILE B 1 111 ? 12.172 -10.281 -9.227 1 86.94 111 ILE B N 1
ATOM 2241 C CA . ILE B 1 111 ? 13.086 -9.461 -10.023 1 86.94 111 ILE B CA 1
ATOM 2242 C C . ILE B 1 111 ? 12.312 -8.32 -10.68 1 86.94 111 ILE B C 1
ATOM 2244 O O . ILE B 1 111 ? 12.898 -7.496 -11.391 1 86.94 111 ILE B O 1
ATOM 2248 N N . GLY B 1 112 ? 11.055 -8.328 -10.328 1 83.44 112 GLY B N 1
ATOM 2249 C CA . GLY B 1 112 ? 10.234 -7.309 -10.977 1 83.44 112 GLY B CA 1
ATOM 2250 C C . GLY B 1 112 ? 9.828 -7.68 -12.391 1 83.44 112 GLY B C 1
ATOM 2251 O O . GLY B 1 112 ? 9.57 -8.852 -12.68 1 83.44 112 GLY B O 1
ATOM 2252 N N . GLY B 1 113 ? 9.633 -6.805 -13.312 1 85.56 113 GLY B N 1
ATOM 2253 C CA . GLY B 1 113 ? 9.133 -7.098 -14.641 1 85.56 113 GLY B CA 1
ATOM 2254 C C . GLY B 1 113 ? 7.633 -7.324 -14.68 1 85.56 113 GLY B C 1
ATOM 2255 O O . GLY B 1 113 ? 6.977 -7.34 -13.641 1 85.56 113 GLY B O 1
ATOM 2256 N N . HIS B 1 114 ? 7.191 -7.551 -15.789 1 90.19 114 HIS B N 1
ATOM 2257 C CA . HIS B 1 114 ? 5.75 -7.594 -16 1 90.19 114 HIS B CA 1
ATOM 2258 C C . HIS B 1 114 ? 5.117 -8.781 -15.289 1 90.19 114 HIS B C 1
ATOM 2260 O O . HIS B 1 114 ? 4.105 -8.633 -14.602 1 90.19 114 HIS B O 1
ATOM 2266 N N . VAL B 1 115 ? 5.723 -9.984 -15.43 1 92.44 115 VAL B N 1
ATOM 2267 C CA . VAL B 1 115 ? 5.109 -11.203 -14.906 1 92.44 115 VAL B CA 1
ATOM 2268 C C . VAL B 1 115 ? 5.078 -11.148 -13.383 1 92.44 115 VAL B C 1
ATOM 2270 O O . VAL B 1 115 ? 4.031 -11.367 -12.766 1 92.44 115 VAL B O 1
ATOM 2273 N N . HIS B 1 116 ? 6.227 -10.836 -12.758 1 93.44 116 HIS B N 1
ATOM 2274 C CA . HIS B 1 116 ? 6.289 -10.734 -11.305 1 93.44 116 HIS B CA 1
ATOM 2275 C C . HIS B 1 116 ? 5.32 -9.672 -10.789 1 93.44 116 HIS B C 1
ATOM 2277 O O . HIS B 1 116 ? 4.617 -9.898 -9.805 1 93.44 116 HIS B O 1
ATOM 2283 N N . MET B 1 117 ? 5.254 -8.586 -11.484 1 94.38 117 MET B N 1
ATOM 2284 C CA . MET B 1 117 ? 4.363 -7.496 -11.094 1 94.38 117 MET B CA 1
ATOM 2285 C C . MET B 1 117 ? 2.902 -7.926 -11.195 1 94.38 117 MET B C 1
ATOM 2287 O O . MET B 1 117 ? 2.088 -7.578 -10.344 1 94.38 117 MET B O 1
ATOM 2291 N N . GLU B 1 118 ? 2.604 -8.664 -12.203 1 95.88 118 GLU B N 1
ATOM 2292 C CA . GLU B 1 118 ? 1.238 -9.148 -12.375 1 95.88 118 GLU B CA 1
ATOM 2293 C C . GLU B 1 118 ? 0.841 -10.102 -11.258 1 95.88 118 GLU B C 1
ATOM 2295 O O . GLU B 1 118 ? -0.302 -10.086 -10.789 1 95.88 118 GLU B O 1
ATOM 2300 N N . VAL B 1 119 ? 1.769 -10.898 -10.867 1 96.88 119 VAL B N 1
ATOM 2301 C CA . VAL B 1 119 ? 1.496 -11.828 -9.773 1 96.88 119 VAL B CA 1
ATOM 2302 C C . VAL B 1 119 ? 1.268 -11.047 -8.477 1 96.88 119 VAL B C 1
ATOM 2304 O O . VAL B 1 119 ? 0.309 -11.312 -7.746 1 96.88 119 VAL B O 1
ATOM 2307 N N . ALA B 1 120 ? 2.141 -10.102 -8.227 1 97.5 120 ALA B N 1
ATOM 2308 C CA . ALA B 1 120 ? 1.964 -9.25 -7.051 1 97.5 120 ALA B CA 1
ATOM 2309 C C . ALA B 1 120 ? 0.613 -8.539 -7.086 1 97.5 120 ALA B C 1
ATOM 2311 O O . ALA B 1 120 ? -0.117 -8.531 -6.09 1 97.5 120 ALA B O 1
ATOM 2312 N N . ARG B 1 121 ? 0.305 -7.953 -8.211 1 97.06 121 ARG B N 1
ATOM 2313 C CA . ARG B 1 121 ? -0.969 -7.266 -8.398 1 97.06 121 ARG B CA 1
ATOM 2314 C C . ARG B 1 121 ? -2.141 -8.203 -8.125 1 97.06 121 ARG B C 1
ATOM 2316 O O . ARG B 1 121 ? -3.104 -7.82 -7.453 1 97.06 121 ARG B O 1
ATOM 2323 N N . TYR B 1 122 ? -2.021 -9.414 -8.586 1 97.88 122 TYR B N 1
ATOM 2324 C CA . TYR B 1 122 ? -3.072 -10.414 -8.461 1 97.88 122 TYR B CA 1
ATOM 2325 C C . TYR B 1 122 ? -3.43 -10.648 -7 1 97.88 122 TYR B C 1
ATOM 2327 O O . TYR B 1 122 ? -4.605 -10.633 -6.629 1 97.88 122 TYR B O 1
ATOM 2335 N N . PHE B 1 123 ? -2.482 -10.773 -6.223 1 98.19 123 PHE B N 1
ATOM 2336 C CA . PHE B 1 123 ? -2.734 -11.055 -4.816 1 98.19 123 PHE B CA 1
ATOM 2337 C C . PHE B 1 123 ? -3.15 -9.789 -4.074 1 98.19 123 PHE B C 1
ATOM 2339 O O . PHE B 1 123 ? -4.051 -9.82 -3.232 1 98.19 123 PHE B O 1
ATOM 2346 N N . LEU B 1 124 ? -2.521 -8.641 -4.367 1 97.88 124 LEU B N 1
ATOM 2347 C CA . LEU B 1 124 ? -2.844 -7.391 -3.689 1 97.88 124 LEU B CA 1
ATOM 2348 C C . LEU B 1 124 ? -4.289 -6.984 -3.953 1 97.88 124 LEU B C 1
ATOM 2350 O O . LEU B 1 124 ? -4.996 -6.559 -3.039 1 97.88 124 LEU B O 1
ATOM 2354 N N . GLU B 1 125 ? -4.773 -7.211 -5.133 1 96.88 125 GLU B N 1
ATOM 2355 C CA . GLU B 1 125 ? -6.082 -6.711 -5.539 1 96.88 125 GLU B CA 1
ATOM 2356 C C . GLU B 1 125 ? -7.188 -7.691 -5.156 1 96.88 125 GLU B C 1
ATOM 2358 O O . GLU B 1 125 ? -8.367 -7.324 -5.117 1 96.88 125 GLU B O 1
ATOM 2363 N N . ASN B 1 126 ? -6.773 -8.961 -4.859 1 97.19 126 ASN B N 1
ATOM 2364 C CA . ASN B 1 126 ? -7.855 -9.938 -4.777 1 97.19 126 ASN B CA 1
ATOM 2365 C C . ASN B 1 126 ? -7.879 -10.633 -3.418 1 97.19 126 ASN B C 1
ATOM 2367 O O . ASN B 1 126 ? -8.828 -11.352 -3.104 1 97.19 126 ASN B O 1
ATOM 2371 N N . SER B 1 127 ? -6.902 -10.477 -2.584 1 97.56 127 SER B N 1
ATOM 2372 C CA . SER B 1 127 ? -6.855 -11.141 -1.286 1 97.56 127 SER B CA 1
ATOM 2373 C C . SER B 1 127 ? -7.395 -10.242 -0.181 1 97.56 127 SER B C 1
ATOM 2375 O O . SER B 1 127 ? -6.695 -9.328 0.277 1 97.56 127 SER B O 1
ATOM 2377 N N . GLN B 1 128 ? -8.484 -10.594 0.336 1 96.94 128 GLN B N 1
ATOM 2378 C CA . GLN B 1 128 ? -9.203 -9.703 1.249 1 96.94 128 GLN B CA 1
ATOM 2379 C C . GLN B 1 128 ? -8.617 -9.781 2.656 1 96.94 128 GLN B C 1
ATOM 2381 O O . GLN B 1 128 ? -8.695 -8.812 3.418 1 96.94 128 GLN B O 1
ATOM 2386 N N . VAL B 1 129 ? -8.023 -10.883 3.004 1 97.44 129 VAL B N 1
ATOM 2387 C CA . VAL B 1 129 ? -7.586 -11.039 4.387 1 97.44 129 VAL B CA 1
ATOM 2388 C C . VAL B 1 129 ? -6.062 -11.109 4.441 1 97.44 129 VAL B C 1
ATOM 2390 O O . VAL B 1 129 ? -5.488 -11.484 5.469 1 97.44 129 VAL B O 1
ATOM 2393 N N . LEU B 1 130 ? -5.348 -10.82 3.318 1 98.31 130 LEU B N 1
ATOM 2394 C CA . LEU B 1 130 ? -3.891 -10.859 3.236 1 98.31 130 LEU B CA 1
ATOM 2395 C C . LEU B 1 130 ? -3.262 -9.898 4.242 1 98.31 130 LEU B C 1
ATOM 2397 O O . LEU B 1 130 ? -3.602 -8.711 4.27 1 98.31 130 LEU B O 1
ATOM 2401 N N . LYS B 1 131 ? -2.434 -10.391 5.027 1 98.12 131 LYS B N 1
ATOM 2402 C CA . LYS B 1 131 ? -1.752 -9.578 6.031 1 98.12 131 LYS B CA 1
ATOM 2403 C C . LYS B 1 131 ? -0.359 -9.172 5.555 1 98.12 131 LYS B C 1
ATOM 2405 O O . LYS B 1 131 ? 0.082 -8.047 5.797 1 98.12 131 LYS B O 1
ATOM 2410 N N . LYS B 1 132 ? 0.31 -10.125 4.871 1 98.25 132 LYS B N 1
ATOM 2411 C CA . LYS B 1 132 ? 1.68 -9.859 4.445 1 98.25 132 LYS B CA 1
ATOM 2412 C C . LYS B 1 132 ? 1.933 -10.398 3.039 1 98.25 132 LYS B C 1
ATOM 2414 O O . LYS B 1 132 ? 1.68 -11.578 2.768 1 98.25 132 LYS B O 1
ATOM 2419 N N . LEU B 1 133 ? 2.328 -9.609 2.166 1 98.62 133 LEU B N 1
ATOM 2420 C CA . LEU B 1 133 ? 2.961 -9.992 0.908 1 98.62 133 LEU B CA 1
ATOM 2421 C C . LEU B 1 133 ? 4.469 -9.781 0.976 1 98.62 133 LEU B C 1
ATOM 2423 O O . LEU B 1 133 ? 4.941 -8.648 1.054 1 98.62 133 LEU B O 1
ATOM 2427 N N . VAL B 1 134 ? 5.219 -10.859 1.013 1 98.44 134 VAL B N 1
ATOM 2428 C CA . VAL B 1 134 ? 6.672 -10.797 1.128 1 98.44 134 VAL B CA 1
ATOM 2429 C C . VAL B 1 134 ? 7.309 -10.992 -0.245 1 98.44 134 VAL B C 1
ATOM 2431 O O . VAL B 1 134 ? 7.039 -11.992 -0.921 1 98.44 134 VAL B O 1
ATOM 2434 N N . LEU B 1 135 ? 8.094 -10.062 -0.66 1 97.56 135 LEU B N 1
ATOM 2435 C CA . LEU B 1 135 ? 8.836 -10.141 -1.914 1 97.56 135 LEU B CA 1
ATOM 2436 C C . LEU B 1 135 ? 10.312 -10.398 -1.655 1 97.56 135 LEU B C 1
ATOM 2438 O O . LEU B 1 135 ? 10.992 -9.586 -1.021 1 97.56 135 LEU B O 1
ATOM 2442 N N . ASP B 1 136 ? 10.812 -11.555 -1.964 1 96.19 136 ASP B N 1
ATOM 2443 C CA . ASP B 1 136 ? 12.242 -11.82 -1.961 1 96.19 136 ASP B CA 1
ATOM 2444 C C . ASP B 1 136 ? 12.938 -11.094 -3.111 1 96.19 136 ASP B C 1
ATOM 2446 O O . ASP B 1 136 ? 13.094 -11.648 -4.199 1 96.19 136 ASP B O 1
ATOM 2450 N N . PHE B 1 137 ? 13.305 -9.898 -2.867 1 90.62 137 PHE B N 1
ATOM 2451 C CA . PHE B 1 137 ? 13.719 -8.891 -3.836 1 90.62 137 PHE B CA 1
ATOM 2452 C C . PHE B 1 137 ? 15.117 -9.188 -4.363 1 90.62 137 PHE B C 1
ATOM 2454 O O . PHE B 1 137 ? 16.078 -9.273 -3.59 1 90.62 137 PHE B O 1
ATOM 2461 N N . LYS B 1 138 ? 15.25 -9.461 -5.688 1 84.75 138 LYS B N 1
ATOM 2462 C CA . LYS B 1 138 ? 16.531 -9.781 -6.301 1 84.75 138 LYS B CA 1
ATOM 2463 C C . LYS B 1 138 ? 17 -8.672 -7.238 1 84.75 138 LYS B C 1
ATOM 2465 O O . LYS B 1 138 ? 17.078 -8.867 -8.453 1 84.75 138 LYS B O 1
ATOM 2470 N N . CYS B 1 139 ? 16.938 -7.453 -6.809 1 80.81 139 CYS B N 1
ATOM 2471 C CA . CYS B 1 139 ? 17.406 -6.336 -7.621 1 80.81 139 CYS B CA 1
ATOM 2472 C C . CYS B 1 139 ? 18.719 -5.785 -7.078 1 80.81 139 CYS B C 1
ATOM 2474 O O . CYS B 1 139 ? 18.875 -5.621 -5.867 1 80.81 139 CYS B O 1
ATOM 2476 N N . SER B 1 140 ? 19.719 -5.613 -7.957 1 80.25 140 SER B N 1
ATOM 2477 C CA . SER B 1 140 ? 21.016 -5.141 -7.523 1 80.25 140 SER B CA 1
ATOM 2478 C C . SER B 1 140 ? 21.172 -3.643 -7.762 1 80.25 140 SER B C 1
ATOM 2480 O O . SER B 1 140 ? 22.125 -3.023 -7.273 1 80.25 140 SER B O 1
ATOM 2482 N N . VAL B 1 141 ? 20.312 -3.082 -8.523 1 89.38 141 VAL B N 1
ATOM 2483 C CA . VAL B 1 141 ? 20.438 -1.672 -8.875 1 89.38 141 VAL B CA 1
ATOM 2484 C C . VAL B 1 141 ? 19.312 -0.876 -8.219 1 89.38 141 VAL B C 1
ATOM 2486 O O . VAL B 1 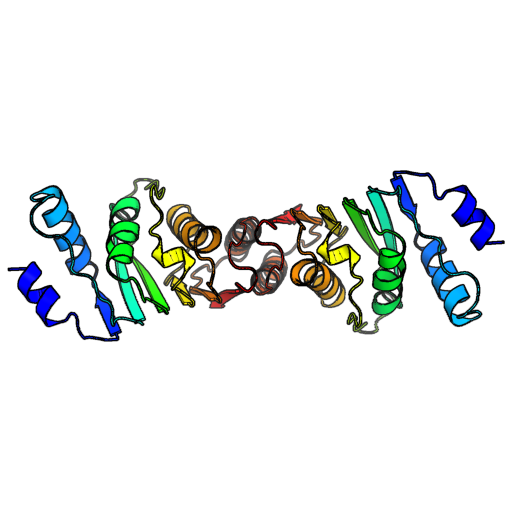141 ? 18.125 -1.179 -8.406 1 89.38 141 VAL B O 1
ATOM 2489 N N . PHE B 1 142 ? 19.734 0.116 -7.543 1 91.31 142 PHE B N 1
ATOM 2490 C CA . PHE B 1 142 ? 18.766 0.918 -6.801 1 91.31 142 PHE B CA 1
ATOM 2491 C C . PHE B 1 142 ? 17.766 1.585 -7.742 1 91.31 142 PHE B C 1
ATOM 2493 O O . PHE B 1 142 ? 16.594 1.742 -7.406 1 91.31 142 PHE B O 1
ATOM 2500 N N . GLU B 1 143 ? 18.234 1.994 -8.867 1 91.81 143 GLU B N 1
ATOM 2501 C CA . GLU B 1 143 ? 17.359 2.654 -9.828 1 91.81 143 GLU B CA 1
ATOM 2502 C C . GLU B 1 143 ? 16.219 1.733 -10.258 1 91.81 143 GLU B C 1
ATOM 2504 O O . GLU B 1 143 ? 15.055 2.137 -10.258 1 91.81 143 GLU B O 1
ATOM 2509 N N . GLN B 1 144 ? 16.594 0.551 -10.578 1 91.12 144 GLN B N 1
ATOM 2510 C CA . GLN B 1 144 ? 15.578 -0.427 -10.984 1 91.12 144 GLN B CA 1
ATOM 2511 C C . GLN B 1 144 ? 14.633 -0.746 -9.828 1 91.12 144 GLN B C 1
ATOM 2513 O O . GLN B 1 144 ? 13.422 -0.843 -10.023 1 91.12 144 GLN B O 1
ATOM 2518 N N . GLY B 1 145 ? 15.234 -0.939 -8.688 1 92.81 145 GLY B N 1
ATOM 2519 C CA . GLY B 1 145 ? 14.422 -1.183 -7.504 1 92.81 145 GLY B CA 1
ATOM 2520 C C . GLY B 1 145 ? 13.445 -0.056 -7.207 1 92.81 145 GLY B C 1
ATOM 2521 O O . GLY B 1 145 ? 12.297 -0.303 -6.84 1 92.81 145 GLY B O 1
ATOM 2522 N N . PHE B 1 146 ? 13.938 1.164 -7.43 1 92.56 146 PHE B N 1
ATOM 2523 C CA . PHE B 1 146 ? 13.109 2.34 -7.199 1 92.56 146 PHE B CA 1
ATOM 2524 C C . PHE B 1 146 ? 11.852 2.297 -8.07 1 92.56 146 PHE B C 1
ATOM 2526 O O . PHE B 1 146 ? 10.742 2.461 -7.566 1 92.56 146 PHE B O 1
ATOM 2533 N N . TYR B 1 147 ? 11.969 2.055 -9.266 1 92.94 147 TYR B N 1
ATOM 2534 C CA . TYR B 1 147 ? 10.844 2.051 -10.188 1 92.94 147 TYR B CA 1
ATOM 2535 C C . TYR B 1 147 ? 9.898 0.896 -9.891 1 92.94 147 TYR B C 1
ATOM 2537 O O . TYR B 1 147 ? 8.68 1.033 -10.016 1 92.94 147 TYR B O 1
ATOM 2545 N N . MET B 1 148 ? 10.438 -0.194 -9.477 1 93.38 148 MET B N 1
ATOM 2546 C CA . MET B 1 148 ? 9.609 -1.346 -9.117 1 93.38 148 MET B CA 1
ATOM 2547 C C . MET B 1 148 ? 8.75 -1.04 -7.895 1 93.38 148 MET B C 1
ATOM 2549 O O . MET B 1 148 ? 7.551 -1.303 -7.895 1 93.38 148 MET B O 1
ATOM 2553 N N . LEU B 1 149 ? 9.438 -0.547 -6.906 1 95.69 149 LEU B N 1
ATOM 2554 C CA . LEU B 1 149 ? 8.719 -0.223 -5.68 1 95.69 149 LEU B CA 1
ATOM 2555 C C . LEU B 1 149 ? 7.688 0.875 -5.93 1 95.69 149 LEU B C 1
ATOM 2557 O O . LEU B 1 149 ? 6.59 0.84 -5.371 1 95.69 149 LEU B O 1
ATOM 2561 N N . ARG B 1 150 ? 8.07 1.89 -6.75 1 94.75 150 ARG B N 1
ATOM 2562 C CA . ARG B 1 150 ? 7.129 2.928 -7.152 1 94.75 150 ARG B CA 1
ATOM 2563 C C . ARG B 1 150 ? 5.867 2.318 -7.754 1 94.75 150 ARG B C 1
ATOM 2565 O O . ARG B 1 150 ? 4.754 2.717 -7.41 1 94.75 150 ARG B O 1
ATOM 2572 N N . ASP B 1 151 ? 6.02 1.381 -8.648 1 95.56 151 ASP B N 1
ATOM 2573 C CA . ASP B 1 151 ? 4.891 0.741 -9.32 1 95.56 151 ASP B CA 1
ATOM 2574 C C . ASP B 1 151 ? 4.062 -0.076 -8.328 1 95.56 151 ASP B C 1
ATOM 2576 O O . ASP B 1 151 ? 2.838 -0.153 -8.453 1 95.56 151 ASP B O 1
ATOM 2580 N N . LEU B 1 152 ? 4.699 -0.713 -7.348 1 96.94 152 LEU B N 1
ATOM 2581 C CA . LEU B 1 152 ? 3.984 -1.476 -6.328 1 96.94 152 LEU B CA 1
ATOM 2582 C C . LEU B 1 152 ? 3.127 -0.558 -5.465 1 96.94 152 LEU B C 1
ATOM 2584 O O . LEU B 1 152 ? 2.002 -0.911 -5.105 1 96.94 152 LEU B O 1
ATOM 2588 N N . LEU B 1 153 ? 3.625 0.622 -5.137 1 97.44 153 LEU B N 1
ATOM 2589 C CA . LEU B 1 153 ? 2.926 1.591 -4.301 1 97.44 153 LEU B CA 1
ATOM 2590 C C . LEU B 1 153 ? 1.643 2.066 -4.973 1 97.44 153 LEU B C 1
ATOM 2592 O O . LEU B 1 153 ? 0.674 2.416 -4.297 1 97.44 153 LEU B O 1
ATOM 2596 N N . ALA B 1 154 ? 1.671 2.033 -6.262 1 97 154 ALA B N 1
ATOM 2597 C CA . ALA B 1 154 ? 0.542 2.549 -7.031 1 97 154 ALA B CA 1
ATOM 2598 C C . ALA B 1 154 ? -0.584 1.521 -7.105 1 97 154 ALA B C 1
ATOM 2600 O O . ALA B 1 154 ? -1.669 1.816 -7.617 1 97 154 ALA B O 1
ATOM 2601 N N . LEU B 1 155 ? -0.372 0.32 -6.609 1 96.56 155 LEU B N 1
ATOM 2602 C CA . LEU B 1 155 ? -1.399 -0.716 -6.629 1 96.56 155 LEU B CA 1
ATOM 2603 C C . LEU B 1 155 ? -2.287 -0.625 -5.395 1 96.56 155 LEU B C 1
ATOM 2605 O O . LEU B 1 155 ? -1.791 -0.427 -4.281 1 96.56 155 LEU B O 1
ATOM 2609 N N . PRO B 1 156 ? -3.561 -0.718 -5.555 1 95.38 156 PRO B N 1
ATOM 2610 C CA . PRO B 1 156 ? -4.43 -0.842 -4.383 1 95.38 156 PRO B CA 1
ATOM 2611 C C . PRO B 1 156 ? -4.246 -2.168 -3.646 1 95.38 156 PRO B C 1
ATOM 2613 O O . PRO B 1 156 ? -3.561 -3.064 -4.148 1 95.38 156 PRO B O 1
ATOM 2616 N N . ARG B 1 157 ? -4.727 -2.166 -2.475 1 97.12 157 ARG B N 1
ATOM 2617 C CA . ARG B 1 157 ? -4.719 -3.357 -1.634 1 97.12 157 ARG B CA 1
ATOM 2618 C C . ARG B 1 157 ? -6.121 -3.678 -1.127 1 97.12 157 ARG B C 1
ATOM 2620 O O . ARG B 1 157 ? -6.711 -2.895 -0.382 1 97.12 157 ARG B O 1
ATOM 2627 N N . ARG B 1 158 ? -6.551 -4.824 -1.52 1 96.31 158 ARG B N 1
ATOM 2628 C CA . ARG B 1 158 ? -7.898 -5.195 -1.095 1 96.31 158 ARG B CA 1
ATOM 2629 C C . ARG B 1 158 ? -7.973 -5.336 0.422 1 96.31 158 ARG B C 1
ATOM 2631 O O . ARG B 1 158 ? -8.992 -4.996 1.03 1 96.31 158 ARG B O 1
ATOM 2638 N N . SER B 1 159 ? -6.867 -5.812 0.95 1 96.94 159 SER B N 1
ATOM 2639 C CA . SER B 1 159 ? -6.805 -5.941 2.402 1 96.94 159 SER B CA 1
ATOM 2640 C C . SER B 1 159 ? -6.293 -4.656 3.049 1 96.94 159 SER B C 1
ATOM 2642 O O . SER B 1 159 ? -5.195 -4.195 2.738 1 96.94 159 SER B O 1
ATOM 2644 N N . SER B 1 160 ? -6.996 -4.164 4.02 1 93.88 160 SER B N 1
ATOM 2645 C CA . SER B 1 160 ? -6.641 -2.908 4.676 1 93.88 160 SER B CA 1
ATOM 2646 C C . SER B 1 160 ? -5.457 -3.098 5.621 1 93.88 160 SER B C 1
ATOM 2648 O O . SER B 1 160 ? -4.812 -2.123 6.02 1 93.88 160 SER B O 1
ATOM 2650 N N . SER B 1 161 ? -5.141 -4.285 5.922 1 94.81 161 SER B N 1
ATOM 2651 C CA . SER B 1 161 ? -4.078 -4.551 6.883 1 94.81 161 SER B CA 1
ATOM 2652 C C . SER B 1 161 ? -2.811 -5.031 6.184 1 94.81 161 SER B C 1
ATOM 2654 O O . SER B 1 161 ? -1.793 -5.281 6.836 1 94.81 161 SER B O 1
ATOM 2656 N N . CYS B 1 162 ? -2.887 -5.145 4.902 1 97.31 162 CYS B N 1
ATOM 2657 C CA . CYS B 1 162 ? -1.811 -5.797 4.164 1 97.31 162 CYS B CA 1
ATOM 2658 C C . CYS B 1 162 ? -0.554 -4.934 4.156 1 97.31 162 CYS B C 1
ATOM 2660 O O . CYS B 1 162 ? -0.604 -3.76 3.785 1 97.31 162 CYS B O 1
ATOM 2662 N N . GLU B 1 163 ? 0.531 -5.535 4.539 1 97.19 163 GLU B N 1
ATOM 2663 C CA . GLU B 1 163 ? 1.875 -4.973 4.43 1 97.19 163 GLU B CA 1
ATOM 2664 C C . GLU B 1 163 ? 2.678 -5.668 3.336 1 97.19 163 GLU B C 1
ATOM 2666 O O . GLU B 1 163 ? 2.609 -6.891 3.191 1 97.19 163 GLU B O 1
ATOM 2671 N N . ILE B 1 164 ? 3.371 -4.902 2.57 1 98.12 164 ILE B N 1
ATOM 2672 C CA . ILE B 1 164 ? 4.316 -5.465 1.61 1 98.12 164 ILE B CA 1
ATOM 2673 C C . ILE B 1 164 ? 5.734 -5.387 2.176 1 98.12 164 ILE B C 1
ATOM 2675 O O . ILE B 1 164 ? 6.219 -4.301 2.502 1 98.12 164 ILE B O 1
ATOM 2679 N N . LEU B 1 165 ? 6.352 -6.469 2.336 1 97.75 165 LEU B N 1
ATOM 2680 C CA . LEU B 1 165 ? 7.691 -6.543 2.908 1 97.75 165 LEU B CA 1
ATOM 2681 C C . LEU B 1 165 ? 8.703 -6.996 1.86 1 97.75 165 LEU B C 1
ATOM 2683 O O . LEU B 1 165 ? 8.414 -7.891 1.062 1 97.75 165 LEU B O 1
ATOM 2687 N N . LEU B 1 166 ? 9.828 -6.363 1.875 1 94.75 166 LEU B N 1
ATOM 2688 C CA . LEU B 1 166 ? 10.938 -6.746 1.003 1 94.75 166 LEU B CA 1
ATOM 2689 C C . LEU B 1 166 ? 12.016 -7.484 1.786 1 94.75 166 LEU B C 1
ATOM 2691 O O . LEU B 1 166 ? 12.359 -7.09 2.904 1 94.75 166 LEU B O 1
ATOM 2695 N N . CYS B 1 167 ? 12.461 -8.516 1.296 1 90.25 167 CYS B N 1
ATOM 2696 C CA . CYS B 1 167 ? 13.562 -9.258 1.896 1 90.25 167 CYS B CA 1
ATOM 2697 C C . CYS B 1 167 ? 14.688 -9.469 0.891 1 90.25 167 CYS B C 1
ATOM 2699 O O . CYS B 1 167 ? 14.469 -9.383 -0.319 1 90.25 167 CYS B O 1
#

Organism: Raphanus sativus (NCBI:txid3726)

Sequence (334 aa):
MVRDFFNSISGVSEMKISLYTIEFLDNNNRVYPSYDPLPQFCNVSTLKVTFSVSNLDRMMPTLLESFPKLKSLVLKLDYDPSRKRAVHVRFSSVPPCLLSSPEFVKIKCFIGGHVHMEVARYFLENSQVLKKLVLDFKCSVFEQGFYMLRDLLALPRRSSSCEILLCMVRDFFNSISGVSEMKISLYTIEFLDNNNRVYPSYDPLPQFCNVSTLKVTFSVSNLDRMMPTLLESFPKLKSLVLKLDYDPSRKRAVHVRFSSVPPCLLSSPEFVKIKCFIGGHVHMEVARYFLENSQVLKKLVLDFKCSVFEQGFYMLRDLLALPRRSSSCEILLC